Protein AF-0000000068833945 (afdb_homodimer)

Organism: Rhodotorula toruloides (NCBI:txid5286)

Structure (mmCIF, N/CA/C/O backbone):
data_AF-0000000068833945-model_v1
#
loop_
_entity.id
_entity.type
_entity.pdbx_description
1 polymer 'BY PROTMAP: gi|472586806|gb|EMS24325.1| single-strand binding protein'
#
loop_
_atom_site.group_PDB
_atom_site.id
_atom_site.type_symbol
_atom_site.label_atom_id
_atom_site.label_alt_id
_atom_site.label_comp_id
_atom_site.label_asym_id
_atom_site.label_entity_id
_atom_site.label_seq_id
_atom_site.pdbx_PDB_ins_code
_atom_site.Cartn_x
_atom_site.Cartn_y
_atom_site.Cartn_z
_atom_site.occupancy
_atom_site.B_iso_or_equiv
_atom_site.auth_seq_id
_atom_site.auth_comp_id
_atom_site.auth_asym_id
_atom_site.auth_atom_id
_atom_site.pdbx_PDB_model_num
ATOM 1 N N . MET A 1 1 ? 19.266 -41.781 -54.219 1 34.25 1 MET A N 1
ATOM 2 C CA . MET A 1 1 ? 19.016 -41.844 -52.781 1 34.25 1 MET A CA 1
ATOM 3 C C . MET A 1 1 ? 18.516 -40.5 -52.281 1 34.25 1 MET A C 1
ATOM 5 O O . MET A 1 1 ? 19.297 -39.562 -52.125 1 34.25 1 MET A O 1
ATOM 9 N N . PHE A 1 2 ? 17.234 -40.062 -52.562 1 44.5 2 PHE A N 1
ATOM 10 C CA . PHE A 1 2 ? 16.547 -38.781 -52.312 1 44.5 2 PHE A CA 1
ATOM 11 C C . PHE A 1 2 ? 16.266 -38.594 -50.812 1 44.5 2 PHE A C 1
ATOM 13 O O . PHE A 1 2 ? 15.609 -39.438 -50.188 1 44.5 2 PHE A O 1
ATOM 20 N N . ALA A 1 3 ? 17.188 -37.906 -50.062 1 47.12 3 ALA A N 1
ATOM 21 C CA . ALA A 1 3 ? 17.141 -37.562 -48.656 1 47.12 3 ALA A CA 1
ATOM 22 C C . ALA A 1 3 ? 15.938 -36.688 -48.344 1 47.12 3 ALA A C 1
ATOM 24 O O . ALA A 1 3 ? 15.758 -35.625 -48.938 1 47.12 3 ALA A O 1
ATOM 25 N N . ALA A 1 4 ? 14.766 -37.25 -47.938 1 48.75 4 ALA A N 1
ATOM 26 C CA . ALA A 1 4 ? 13.547 -36.594 -47.5 1 48.75 4 ALA A CA 1
ATOM 27 C C . ALA A 1 4 ? 13.828 -35.656 -46.344 1 48.75 4 ALA A C 1
ATOM 29 O O . ALA A 1 4 ? 14.359 -36.062 -45.281 1 48.75 4 ALA A O 1
ATOM 30 N N . VAL A 1 5 ? 14.109 -34.406 -46.625 1 49.22 5 VAL A N 1
ATOM 31 C CA . VAL A 1 5 ? 14.289 -33.344 -45.656 1 49.22 5 VAL A CA 1
ATOM 32 C C . VAL A 1 5 ? 13.047 -33.25 -44.781 1 49.22 5 VAL A C 1
ATOM 34 O O . VAL A 1 5 ? 11.945 -33 -45.281 1 49.22 5 VAL A O 1
ATOM 37 N N . ARG A 1 6 ? 13 -34 -43.625 1 52.25 6 ARG A N 1
ATOM 38 C CA . ARG A 1 6 ? 11.898 -33.875 -42.688 1 52.25 6 ARG A CA 1
ATOM 39 C C . ARG A 1 6 ? 11.68 -32.438 -42.25 1 52.25 6 ARG A C 1
ATOM 41 O O . ARG A 1 6 ? 12.641 -31.734 -41.938 1 52.25 6 ARG A O 1
ATOM 48 N N . PRO A 1 7 ? 10.602 -31.797 -42.656 1 48.78 7 PRO A N 1
ATOM 49 C CA . PRO A 1 7 ? 10.367 -30.406 -42.25 1 48.78 7 PRO A CA 1
ATOM 50 C C . PRO A 1 7 ? 10.438 -30.219 -40.75 1 48.78 7 PRO A C 1
ATOM 52 O O . PRO A 1 7 ? 10.156 -31.141 -40 1 48.78 7 PRO A O 1
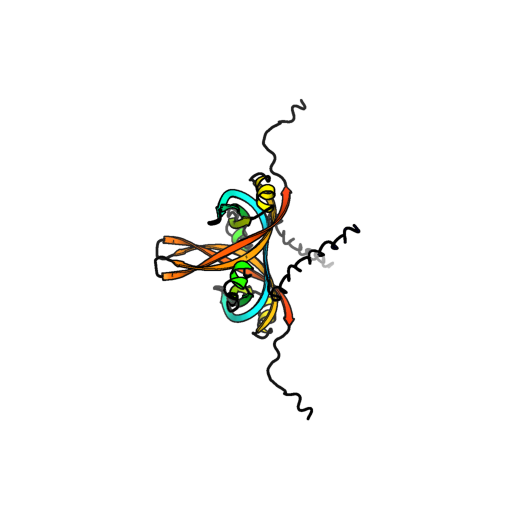ATOM 55 N N . ALA A 1 8 ? 11.273 -29.25 -40.25 1 46.31 8 ALA A N 1
ATOM 56 C CA . ALA A 1 8 ? 11.484 -28.766 -38.906 1 46.31 8 ALA A CA 1
ATOM 57 C C . ALA A 1 8 ? 10.148 -28.453 -38.219 1 46.31 8 ALA A C 1
ATOM 59 O O . ALA A 1 8 ? 9.297 -27.781 -38.812 1 46.31 8 ALA A O 1
ATOM 60 N N . ALA A 1 9 ? 9.711 -29.281 -37.25 1 46.47 9 ALA A N 1
ATOM 61 C CA . ALA A 1 9 ? 8.547 -29.062 -36.406 1 46.47 9 ALA A CA 1
ATOM 62 C C . ALA A 1 9 ? 8.523 -27.641 -35.844 1 46.47 9 ALA A C 1
ATOM 64 O O . ALA A 1 9 ? 9.555 -27.109 -35.438 1 46.47 9 ALA A O 1
ATOM 65 N N . ARG A 1 10 ? 7.625 -26.781 -36.312 1 40.91 10 ARG A N 1
ATOM 66 C CA . ARG A 1 10 ? 7.352 -25.438 -35.812 1 40.91 10 ARG A CA 1
ATOM 67 C C . ARG A 1 10 ? 7.172 -25.438 -34.312 1 40.91 10 ARG A C 1
ATOM 69 O O . ARG A 1 10 ? 6.375 -26.219 -33.781 1 40.91 10 ARG A O 1
ATOM 76 N N . ALA A 1 11 ? 8.219 -25.094 -33.562 1 38.59 11 ALA A N 1
ATOM 77 C CA . ALA A 1 11 ? 8.141 -24.891 -32.125 1 38.59 11 ALA A CA 1
ATOM 78 C C . ALA A 1 11 ? 6.945 -24.016 -31.75 1 38.59 11 ALA A C 1
ATOM 80 O O . ALA A 1 11 ? 6.801 -22.906 -32.25 1 38.59 11 ALA A O 1
ATOM 81 N N . GLY A 1 12 ? 5.793 -24.594 -31.484 1 32.72 12 GLY A N 1
ATOM 82 C CA . GLY A 1 12 ? 4.648 -23.844 -30.984 1 32.72 12 GLY A CA 1
ATOM 83 C C . GLY A 1 12 ? 5.008 -22.891 -29.859 1 32.72 12 GLY A C 1
ATOM 84 O O . GLY A 1 12 ? 5.684 -23.281 -28.906 1 32.72 12 GLY A O 1
ATOM 85 N N . VAL A 1 13 ? 5.211 -21.688 -30.141 1 32.59 13 VAL A N 1
ATOM 86 C CA . VAL A 1 13 ? 5.305 -20.641 -29.125 1 32.59 13 VAL A CA 1
ATOM 87 C C . VAL A 1 13 ? 4.266 -20.891 -28.031 1 32.59 13 VAL A C 1
ATOM 89 O O . VAL A 1 13 ? 3.062 -20.922 -28.312 1 32.59 13 VAL A O 1
ATOM 92 N N . ARG A 1 14 ? 4.566 -21.734 -27.062 1 36.78 14 ARG A N 1
ATOM 93 C CA . ARG A 1 14 ? 3.684 -21.859 -25.906 1 36.78 14 ARG A CA 1
ATOM 94 C C . ARG A 1 14 ? 3.137 -20.484 -25.5 1 36.78 14 ARG A C 1
ATOM 96 O O . ARG A 1 14 ? 3.898 -19.531 -25.328 1 36.78 14 ARG A O 1
ATOM 103 N N . ALA A 1 15 ? 1.967 -20.156 -25.953 1 32.28 15 ALA A N 1
ATOM 104 C CA . ALA A 1 15 ? 1.191 -19 -25.531 1 32.28 15 ALA A CA 1
ATOM 105 C C . ALA A 1 15 ? 1.233 -18.828 -24.016 1 32.28 15 ALA A C 1
ATOM 107 O O . ALA A 1 15 ? 0.916 -19.766 -23.266 1 32.28 15 ALA A O 1
ATOM 108 N N . PHE A 1 16 ? 2.268 -18.156 -23.484 1 34.62 16 PHE A N 1
ATOM 109 C CA . PHE A 1 16 ? 2.078 -17.766 -22.094 1 34.62 16 PHE A CA 1
ATOM 110 C C . PHE A 1 16 ? 0.62 -17.406 -21.812 1 34.62 16 PHE A C 1
ATOM 112 O O . PHE A 1 16 ? 0.125 -16.391 -22.297 1 34.6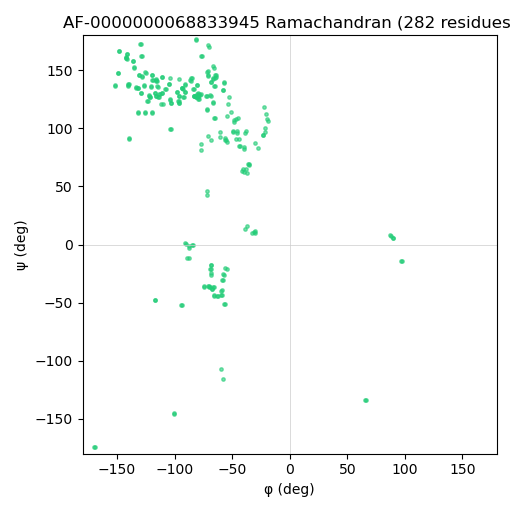2 16 PHE A O 1
ATOM 119 N N . SER A 1 17 ? -0.167 -18.438 -21.875 1 31.92 17 SER A N 1
ATOM 120 C CA . SER A 1 17 ? -1.519 -18.156 -21.391 1 31.92 17 SER A CA 1
ATOM 121 C C . SER A 1 17 ? -1.498 -17.219 -20.188 1 31.92 17 SER A C 1
ATOM 123 O O . SER A 1 17 ? -1.047 -17.594 -19.109 1 31.92 17 SER A O 1
ATOM 125 N N . SER A 1 18 ? -1.076 -15.984 -20.312 1 38.62 18 SER A N 1
ATOM 126 C CA . SER A 1 18 ? -1.33 -15.039 -19.234 1 38.62 18 SER A CA 1
ATOM 127 C C . SER A 1 18 ? -2.738 -15.203 -18.672 1 38.62 18 SER A C 1
ATOM 129 O O . SER A 1 18 ? -3.723 -15.055 -19.406 1 38.62 18 SER A O 1
ATOM 131 N N . THR A 1 19 ? -3.074 -16.344 -18.078 1 40.81 19 THR A N 1
ATOM 132 C CA . THR A 1 19 ? -4.379 -16.406 -17.422 1 40.81 19 THR A CA 1
ATOM 133 C C . THR A 1 19 ? -4.902 -15 -17.141 1 40.81 19 THR A C 1
ATOM 135 O O . THR A 1 19 ? -4.199 -14.172 -16.547 1 40.81 19 THR A O 1
ATOM 138 N N . PRO A 1 20 ? -5.844 -14.641 -17.859 1 41.62 20 PRO A N 1
ATOM 139 C CA . PRO A 1 20 ? -6.449 -13.344 -17.562 1 41.62 20 PRO A CA 1
ATOM 140 C C . PRO A 1 20 ? -6.5 -13.031 -16.062 1 41.62 20 PRO A C 1
ATOM 142 O O . PRO A 1 20 ? -7.02 -13.836 -15.289 1 41.62 20 PRO A O 1
ATOM 145 N N . ARG A 1 21 ? -5.383 -12.773 -15.352 1 47.66 21 ARG A N 1
ATOM 146 C CA . ARG A 1 21 ? -5.332 -12.375 -13.953 1 47.66 21 ARG A CA 1
ATOM 147 C C . ARG A 1 21 ? -6.66 -11.766 -13.508 1 47.66 21 ARG A C 1
ATOM 149 O O . ARG A 1 21 ? -7.242 -10.945 -14.211 1 47.66 21 ARG A O 1
ATOM 156 N N . ALA A 1 22 ? -7.539 -12.477 -12.898 1 52.19 22 ALA A N 1
ATOM 157 C CA . ALA A 1 22 ? -8.758 -11.891 -12.344 1 52.19 22 ALA A CA 1
ATOM 158 C C . ALA A 1 22 ? -8.578 -10.398 -12.094 1 52.19 22 ALA A C 1
ATOM 160 O O . ALA A 1 22 ? -7.496 -9.945 -11.727 1 52.19 22 ALA A O 1
ATOM 161 N N . ALA A 1 23 ? -9.383 -9.453 -12.773 1 63.22 23 ALA A N 1
ATOM 162 C CA . ALA A 1 23 ? -9.562 -8.008 -12.891 1 63.22 23 ALA A CA 1
ATOM 163 C C . ALA A 1 23 ? -9.25 -7.305 -11.57 1 63.22 23 ALA A C 1
ATOM 165 O O . ALA A 1 23 ? -9.438 -6.094 -11.445 1 63.22 23 ALA A O 1
ATOM 166 N N . ASP A 1 24 ? -8.656 -8.062 -10.539 1 84.69 24 ASP A N 1
ATOM 167 C CA . ASP A 1 24 ? -8.422 -7.293 -9.32 1 84.69 24 ASP A CA 1
ATOM 168 C C . ASP A 1 24 ? -6.945 -6.938 -9.18 1 84.69 24 ASP A C 1
ATOM 170 O O . ASP A 1 24 ? -6.09 -7.535 -9.836 1 84.69 24 ASP A O 1
ATOM 174 N N . MET A 1 25 ? -6.645 -5.879 -8.719 1 92.81 25 MET A N 1
ATOM 175 C CA . MET A 1 25 ? -5.293 -5.34 -8.602 1 92.81 25 MET A CA 1
ATOM 176 C C . MET A 1 25 ? -5.109 -4.605 -7.277 1 92.81 25 MET A C 1
ATOM 178 O O . MET A 1 25 ? -6.023 -3.928 -6.809 1 92.81 25 MET A O 1
ATOM 182 N N . ALA A 1 26 ? -3.947 -4.852 -6.629 1 98.06 26 ALA A N 1
ATOM 183 C CA . ALA A 1 26 ? -3.469 -4.027 -5.523 1 98.06 26 ALA A CA 1
ATOM 184 C C . ALA A 1 26 ? -2.053 -3.525 -5.785 1 98.06 26 ALA A C 1
ATOM 186 O O . ALA A 1 26 ? -1.105 -4.312 -5.836 1 98.06 26 ALA A O 1
ATOM 187 N N . LYS A 1 27 ? -1.933 -2.207 -5.953 1 98.19 27 LYS A N 1
ATOM 188 C CA . LYS A 1 27 ? -0.653 -1.604 -6.316 1 98.19 27 LYS A CA 1
ATOM 189 C C . LYS A 1 27 ? -0.298 -0.461 -5.367 1 98.19 27 LYS A C 1
ATOM 191 O O . LYS A 1 27 ? -1.176 0.285 -4.93 1 98.19 27 LYS A O 1
ATOM 196 N N . ILE A 1 28 ? 1.036 -0.369 -5.105 1 98.75 28 ILE A N 1
ATOM 197 C CA . ILE A 1 28 ? 1.505 0.843 -4.445 1 98.75 28 ILE A CA 1
ATOM 198 C C . ILE A 1 28 ? 2.34 1.673 -5.414 1 98.75 28 ILE A C 1
ATOM 200 O O . ILE A 1 28 ? 3.027 1.123 -6.281 1 98.75 28 ILE A O 1
ATOM 204 N N . THR A 1 29 ? 2.225 2.938 -5.316 1 98.56 29 THR A N 1
ATOM 205 C CA . THR A 1 29 ? 3.037 3.936 -6.004 1 98.56 29 THR A CA 1
ATOM 206 C C . THR A 1 29 ? 3.738 4.848 -5.004 1 98.56 29 THR A C 1
ATOM 208 O O . THR A 1 29 ? 3.09 5.449 -4.141 1 98.56 29 THR A O 1
ATOM 211 N N . LEU A 1 30 ? 5.043 4.934 -5.18 1 98.5 30 LEU A N 1
ATOM 212 C CA . LEU A 1 30 ? 5.848 5.676 -4.215 1 98.5 30 LEU A CA 1
ATOM 213 C C . LEU A 1 30 ? 6.707 6.723 -4.918 1 98.5 30 LEU A C 1
ATOM 215 O O . LEU A 1 30 ? 7.25 6.465 -5.996 1 98.5 30 LEU A O 1
ATOM 219 N N . ILE A 1 31 ? 6.75 7.828 -4.367 1 98.19 31 ILE A N 1
ATOM 220 C CA . ILE A 1 31 ? 7.824 8.789 -4.605 1 98.19 31 ILE A CA 1
ATOM 221 C C . ILE A 1 31 ? 8.547 9.094 -3.293 1 98.19 31 ILE A C 1
ATOM 223 O O . ILE A 1 31 ? 7.938 9.609 -2.352 1 98.19 31 ILE A O 1
ATOM 227 N N . GLY A 1 32 ? 9.789 8.688 -3.225 1 98.19 32 GLY A N 1
ATOM 228 C CA . GLY A 1 32 ? 10.562 8.844 -2.002 1 98.19 32 GLY A CA 1
ATOM 229 C C . GLY A 1 32 ? 12.039 8.562 -2.191 1 98.19 32 GLY A C 1
ATOM 230 O O . GLY A 1 32 ? 12.508 8.391 -3.318 1 98.19 32 GLY A O 1
ATOM 231 N N . ARG A 1 33 ? 12.742 8.578 -1.127 1 97.94 33 ARG A N 1
ATOM 232 C CA . ARG A 1 33 ? 14.188 8.383 -1.169 1 97.94 33 ARG A CA 1
ATOM 233 C C . ARG A 1 33 ? 14.555 6.918 -0.972 1 97.94 33 ARG A C 1
ATOM 235 O O . ARG A 1 33 ? 14.031 6.262 -0.068 1 97.94 33 ARG A O 1
ATOM 242 N N . LEU A 1 34 ? 15.445 6.516 -1.84 1 98.44 34 LEU A N 1
ATOM 243 C CA . LEU A 1 34 ? 15.93 5.145 -1.722 1 98.44 34 LEU A CA 1
ATOM 244 C C . LEU A 1 34 ? 16.766 4.973 -0.459 1 98.44 34 LEU A C 1
ATOM 246 O O . LEU A 1 34 ? 17.688 5.746 -0.212 1 98.44 34 LEU A O 1
ATOM 250 N N . GLY A 1 35 ? 16.406 3.982 0.306 1 98.25 35 GLY A N 1
ATOM 251 C CA . GLY A 1 35 ? 17.156 3.615 1.487 1 98.25 35 GLY A CA 1
ATOM 252 C C . GLY A 1 35 ? 18.062 2.42 1.264 1 98.25 35 GLY A C 1
ATOM 253 O O . GLY A 1 35 ? 18.641 2.26 0.183 1 98.25 35 GLY A O 1
ATOM 254 N N . LYS A 1 36 ? 18.188 1.662 2.285 1 97.88 36 LYS A N 1
ATOM 255 C CA . LYS A 1 36 ? 19.078 0.51 2.262 1 97.88 36 LYS A CA 1
ATOM 256 C C . LYS A 1 36 ? 18.578 -0.553 1.285 1 97.88 36 LYS A C 1
ATOM 258 O O . LYS A 1 36 ? 17.375 -0.772 1.16 1 97.88 36 LYS A O 1
ATOM 263 N N . LEU A 1 37 ? 19.531 -1.121 0.672 1 97.81 37 LEU A N 1
ATOM 264 C CA . LEU A 1 37 ? 19.266 -2.266 -0.195 1 97.81 37 LEU A CA 1
ATOM 265 C C . LEU A 1 37 ? 20.031 -3.496 0.294 1 97.81 37 LEU A C 1
ATOM 267 O O . LEU A 1 37 ? 21.188 -3.398 0.695 1 97.81 37 LEU A O 1
ATOM 271 N N . ASP A 1 38 ? 19.375 -4.648 0.325 1 98.19 38 ASP A N 1
ATOM 272 C CA . ASP A 1 38 ? 19.969 -5.922 0.721 1 98.19 38 ASP A CA 1
ATOM 273 C C . ASP A 1 38 ? 19.812 -6.965 -0.383 1 98.19 38 ASP A C 1
ATOM 275 O O . ASP A 1 38 ? 18.703 -7.238 -0.837 1 98.19 38 ASP A O 1
ATOM 279 N N . HIS A 1 39 ? 20.969 -7.473 -0.762 1 97.88 39 HIS A N 1
ATOM 280 C CA . HIS A 1 39 ? 20.938 -8.57 -1.723 1 97.88 39 HIS A CA 1
ATOM 281 C C . HIS A 1 39 ? 20.688 -9.906 -1.029 1 97.88 39 HIS A C 1
ATOM 283 O O . HIS A 1 39 ? 21.344 -10.234 -0.046 1 97.88 39 HIS A O 1
ATOM 289 N N . LYS A 1 40 ? 19.703 -10.57 -1.559 1 97.75 40 LYS A N 1
ATOM 290 C CA . LYS A 1 40 ? 19.297 -11.852 -0.971 1 97.75 40 LYS A CA 1
ATOM 291 C C . LYS A 1 40 ? 19.203 -12.938 -2.035 1 97.75 40 LYS A C 1
ATOM 293 O O . LYS A 1 40 ? 19.438 -12.68 -3.219 1 97.75 40 LYS A O 1
ATOM 298 N N . GLN A 1 41 ? 18.984 -14.156 -1.532 1 96.25 41 GLN A N 1
ATOM 299 C CA . GLN A 1 41 ? 18.766 -15.305 -2.402 1 96.25 41 GLN A CA 1
ATOM 300 C C . GLN A 1 41 ? 17.562 -16.125 -1.933 1 96.25 41 GLN A C 1
ATOM 302 O O . GLN A 1 41 ? 17.375 -16.328 -0.731 1 96.25 41 GLN A O 1
ATOM 307 N N . SER A 1 42 ? 16.75 -16.469 -2.941 1 93.69 42 SER A N 1
ATOM 308 C CA . SER A 1 42 ? 15.625 -17.328 -2.6 1 93.69 42 SER A CA 1
ATOM 309 C C . SER A 1 42 ? 16.078 -18.734 -2.242 1 93.69 42 SER A C 1
ATOM 311 O O . SER A 1 42 ? 17.266 -19.062 -2.369 1 93.69 42 SER A O 1
ATOM 313 N N . LYS A 1 43 ? 15.156 -19.531 -1.719 1 90.81 43 LYS A N 1
ATOM 314 C CA . LYS A 1 43 ? 15.469 -20.922 -1.386 1 90.81 43 LYS A CA 1
ATOM 315 C C . LYS A 1 43 ? 15.961 -21.688 -2.611 1 90.81 43 LYS A C 1
ATOM 317 O O . LYS A 1 43 ? 16.797 -22.594 -2.494 1 90.81 43 LYS A O 1
ATOM 322 N N . ALA A 1 44 ? 15.508 -21.328 -3.791 1 90.88 44 ALA A N 1
ATOM 323 C CA . ALA A 1 44 ? 15.883 -21.969 -5.047 1 90.88 44 ALA A CA 1
ATOM 324 C C . ALA A 1 44 ? 17.188 -21.391 -5.594 1 90.88 44 ALA A C 1
ATOM 326 O O . ALA A 1 44 ? 17.594 -21.719 -6.707 1 90.88 44 ALA A O 1
ATOM 327 N N . GLY A 1 45 ? 17.766 -20.422 -4.879 1 92.94 45 GLY A N 1
ATOM 328 C CA . GLY A 1 45 ? 19.047 -19.859 -5.273 1 92.94 45 GLY A CA 1
ATOM 329 C C . GLY A 1 45 ? 18.906 -18.672 -6.203 1 92.94 45 GLY A C 1
ATOM 330 O O . GLY A 1 45 ? 19.891 -18.234 -6.797 1 92.94 45 GLY A O 1
ATOM 331 N N . LYS A 1 46 ? 17.75 -18.25 -6.441 1 94.69 46 LYS A N 1
ATOM 332 C CA . LYS A 1 46 ? 17.531 -17.094 -7.316 1 94.69 46 LYS A CA 1
ATOM 333 C C . LYS A 1 46 ? 17.781 -15.781 -6.574 1 94.69 46 LYS A C 1
ATOM 335 O O . LYS A 1 46 ? 17.234 -15.562 -5.488 1 94.69 46 LYS A O 1
ATOM 340 N N . PRO A 1 47 ? 18.578 -14.969 -7.16 1 96.56 47 PRO A N 1
ATOM 341 C CA . PRO A 1 47 ? 18.875 -13.695 -6.496 1 96.56 47 PRO A CA 1
ATOM 342 C C . PRO A 1 47 ? 17.703 -12.734 -6.496 1 96.56 47 PRO A C 1
ATOM 344 O O . PRO A 1 47 ? 16.906 -12.727 -7.441 1 96.56 47 PRO A O 1
ATOM 347 N N . TYR A 1 48 ? 17.547 -11.945 -5.43 1 98.06 48 TYR A N 1
ATOM 348 C CA . TYR A 1 48 ? 16.625 -10.82 -5.391 1 98.06 48 TYR A CA 1
ATOM 349 C C . TYR A 1 48 ? 17.156 -9.711 -4.488 1 98.06 48 TYR A C 1
ATOM 351 O O . TYR A 1 48 ? 18.141 -9.898 -3.787 1 98.06 48 TYR A O 1
ATOM 359 N N . VAL A 1 49 ? 16.578 -8.523 -4.562 1 98.56 49 VAL A N 1
ATOM 360 C CA . VAL A 1 49 ? 16.969 -7.379 -3.754 1 98.56 49 VAL A CA 1
ATOM 361 C C . VAL A 1 49 ? 15.781 -6.875 -2.945 1 98.56 49 VAL A C 1
ATOM 363 O O . VAL A 1 49 ? 14.672 -6.77 -3.471 1 98.56 49 VAL A O 1
ATOM 366 N N . ARG A 1 50 ? 15.977 -6.75 -1.72 1 98.75 50 ARG A N 1
ATOM 367 C CA . ARG A 1 50 ? 15.062 -6.035 -0.834 1 98.75 50 ARG A CA 1
ATOM 368 C C . ARG A 1 50 ? 15.516 -4.598 -0.622 1 98.75 50 ARG A C 1
ATOM 370 O O . ARG A 1 50 ? 16.641 -4.352 -0.199 1 98.75 50 ARG A O 1
ATOM 377 N N . TYR A 1 51 ? 14.641 -3.637 -0.925 1 98.81 51 TYR A N 1
ATOM 378 C CA . TYR A 1 51 ? 15.039 -2.246 -0.742 1 98.81 51 TYR A CA 1
ATOM 379 C C . TYR A 1 51 ? 13.922 -1.442 -0.082 1 98.81 51 TYR A C 1
ATOM 381 O O . TYR A 1 51 ? 12.758 -1.848 -0.105 1 98.81 51 TYR A O 1
ATOM 389 N N . ALA A 1 52 ? 14.359 -0.371 0.515 1 98.81 52 ALA A N 1
ATOM 390 C CA . ALA A 1 52 ? 13.414 0.45 1.267 1 98.81 52 ALA A CA 1
ATOM 391 C C . ALA A 1 52 ? 13.273 1.836 0.643 1 98.81 52 ALA A C 1
ATOM 393 O O . ALA A 1 52 ? 14.258 2.414 0.174 1 98.81 52 ALA A O 1
ATOM 394 N N . ILE A 1 53 ? 12.086 2.355 0.643 1 98.69 53 ILE A N 1
ATOM 395 C CA . ILE A 1 53 ? 11.797 3.719 0.211 1 98.69 53 ILE A CA 1
ATOM 396 C C . ILE A 1 53 ? 11.266 4.531 1.388 1 98.69 53 ILE A C 1
ATOM 398 O O . ILE A 1 53 ? 10.328 4.105 2.068 1 98.69 53 ILE A O 1
ATOM 402 N N . ALA A 1 54 ? 11.867 5.656 1.606 1 98 54 ALA A N 1
ATOM 403 C CA . ALA A 1 54 ? 11.414 6.57 2.65 1 98 54 ALA A CA 1
ATOM 404 C C . ALA A 1 54 ? 10.438 7.602 2.088 1 98 54 ALA A C 1
ATOM 406 O O . ALA A 1 54 ? 10.75 8.297 1.119 1 98 54 ALA A O 1
ATOM 407 N N . THR A 1 55 ? 9.281 7.742 2.66 1 97.06 55 THR A N 1
ATOM 408 C CA . THR A 1 55 ? 8.344 8.82 2.338 1 97.06 55 THR A CA 1
ATOM 409 C C . THR A 1 55 ? 7.957 9.594 3.596 1 97.06 55 THR A C 1
ATOM 411 O O . THR A 1 55 ? 7.91 9.023 4.688 1 97.06 55 THR A O 1
ATOM 414 N N . SER A 1 56 ? 7.719 10.852 3.373 1 93.62 56 SER A N 1
ATOM 415 C CA . SER A 1 56 ? 7.281 11.688 4.484 1 93.62 56 SER A CA 1
ATOM 416 C C . SER A 1 56 ? 5.777 11.562 4.711 1 93.62 56 SER A C 1
ATOM 418 O O . SER A 1 56 ? 4.996 11.617 3.76 1 93.62 56 SER A O 1
ATOM 420 N N . ASP A 1 57 ? 5.395 11.406 5.941 1 91.44 57 ASP A N 1
ATOM 421 C CA . ASP A 1 57 ? 3.977 11.305 6.273 1 91.44 57 ASP A CA 1
ATOM 422 C C . ASP A 1 57 ? 3.32 12.68 6.332 1 91.44 57 ASP A C 1
ATOM 424 O O . ASP A 1 57 ? 3.9 13.625 6.863 1 91.44 57 ASP A O 1
ATOM 428 N N . PRO A 1 58 ? 2.109 12.703 5.73 1 82.44 58 PRO A N 1
ATOM 429 C CA . PRO A 1 58 ? 1.431 14 5.785 1 82.44 58 PRO A CA 1
ATOM 430 C C . PRO A 1 58 ? 1.057 14.414 7.207 1 82.44 58 PRO A C 1
ATOM 432 O O . PRO A 1 58 ? 0.707 13.562 8.031 1 82.44 58 PRO A O 1
ATOM 435 N N . MET A 1 59 ? 1.294 15.648 7.492 1 78.44 59 MET A N 1
ATOM 436 C CA . MET A 1 59 ? 0.914 16.188 8.797 1 78.44 59 MET A CA 1
ATOM 437 C C . MET A 1 59 ? -0.323 17.078 8.68 1 78.44 59 MET A C 1
ATOM 439 O O . MET A 1 59 ? -0.468 17.812 7.707 1 78.44 59 MET A O 1
ATOM 443 N N . SER A 1 60 ? -1.148 16.859 9.68 1 73.69 60 SER A N 1
ATOM 444 C CA . SER A 1 60 ? -2.316 17.734 9.695 1 73.69 60 SER A CA 1
ATOM 445 C C . SER A 1 60 ? -1.918 19.188 9.953 1 73.69 60 SER A C 1
ATOM 447 O O . SER A 1 60 ? -0.868 19.453 10.539 1 73.69 60 SER A O 1
ATOM 449 N N . LYS A 1 61 ? -2.725 20.078 9.445 1 72.19 61 LYS A N 1
ATOM 450 C CA . LYS A 1 61 ? -2.494 21.5 9.695 1 72.19 61 LYS A CA 1
ATOM 451 C C . LYS A 1 61 ? -2.502 21.812 11.188 1 72.19 61 LYS A C 1
ATOM 453 O O . LYS A 1 61 ? -1.691 22.609 11.672 1 72.19 61 LYS A O 1
ATOM 458 N N . GLU A 1 62 ? -3.439 21.125 11.812 1 73.56 62 GLU A N 1
ATOM 459 C CA . GLU A 1 62 ? -3.568 21.344 13.25 1 73.56 62 GLU A CA 1
ATOM 460 C C . GLU A 1 62 ? -2.275 21 13.984 1 73.56 62 GLU A C 1
ATOM 462 O O . GLU A 1 62 ? -1.859 21.719 14.898 1 73.56 62 GLU A O 1
ATOM 467 N N . ALA A 1 63 ? -1.729 19.906 13.586 1 74.38 63 ALA A N 1
ATOM 468 C CA . ALA A 1 63 ? -0.491 19.453 14.211 1 74.38 63 ALA A CA 1
ATOM 469 C C . ALA A 1 63 ? 0.661 20.406 13.898 1 74.38 63 ALA A C 1
ATOM 471 O O . ALA A 1 63 ? 1.479 20.719 14.773 1 74.38 63 ALA A O 1
ATOM 472 N N . ARG A 1 64 ? 0.637 20.906 12.734 1 76.12 64 ARG A N 1
ATOM 473 C CA . ARG A 1 64 ? 1.697 21.812 12.312 1 76.12 64 ARG A CA 1
ATOM 474 C C . ARG A 1 64 ? 1.612 23.156 13.055 1 76.12 64 ARG A C 1
ATOM 476 O O . ARG A 1 64 ? 2.637 23.734 13.406 1 76.12 64 ARG A O 1
ATOM 483 N N . ASP A 1 65 ? 0.394 23.5 13.242 1 78.69 65 ASP A N 1
ATOM 484 C CA . ASP A 1 65 ? 0.174 24.781 13.906 1 78.69 65 ASP A CA 1
ATOM 485 C C . ASP A 1 65 ? 0.483 24.688 15.398 1 78.69 65 ASP A C 1
ATOM 487 O O . ASP A 1 65 ? 0.935 25.672 16 1 78.69 65 ASP A O 1
ATOM 491 N N . ALA A 1 66 ? 0.17 23.547 15.992 1 79.69 66 ALA A N 1
ATOM 492 C CA . ALA A 1 66 ? 0.376 23.359 17.422 1 79.69 66 ALA A CA 1
ATOM 493 C C . ALA A 1 66 ? 1.863 23.344 17.766 1 79.69 66 ALA A C 1
ATOM 495 O O . ALA A 1 66 ? 2.271 23.844 18.828 1 79.69 66 ALA A O 1
ATOM 496 N N . ASP A 1 67 ? 2.678 22.781 17 1 80.81 67 ASP A N 1
ATOM 497 C CA . ASP A 1 67 ? 4.121 22.719 17.203 1 80.81 67 ASP A CA 1
ATOM 498 C C . ASP A 1 67 ? 4.875 22.906 15.891 1 80.81 67 ASP A C 1
ATOM 500 O O . ASP A 1 67 ? 5.039 21.953 15.125 1 80.81 67 ASP A O 1
ATOM 504 N N . PRO A 1 68 ? 5.168 24.109 15.656 1 74.06 68 PRO A N 1
ATOM 505 C CA . PRO A 1 68 ? 5.852 24.406 14.391 1 74.06 68 PRO A CA 1
ATOM 506 C C . PRO A 1 68 ? 7.145 23.625 14.219 1 74.06 68 PRO A C 1
ATOM 508 O O . PRO A 1 68 ? 7.629 23.453 13.094 1 74.06 68 PRO A O 1
ATOM 511 N N . ASN A 1 69 ? 7.66 23.156 15.297 1 79.06 69 ASN A N 1
ATOM 512 C CA . ASN A 1 69 ? 8.914 22.422 15.227 1 79.06 69 ASN A CA 1
ATOM 513 C C . ASN A 1 69 ? 8.68 20.922 15.039 1 79.06 69 ASN A C 1
ATOM 515 O O . ASN A 1 69 ? 9.625 20.156 14.891 1 79.06 69 ASN A O 1
ATOM 519 N N . LEU A 1 70 ? 7.406 20.656 14.961 1 78.69 70 LEU A N 1
ATOM 520 C CA . LEU A 1 70 ? 7.109 19.234 14.797 1 78.69 70 LEU A CA 1
ATOM 521 C C . LEU A 1 70 ? 7.48 18.766 13.398 1 78.69 70 LEU A C 1
ATOM 523 O O . LEU A 1 70 ? 7.094 19.375 12.398 1 78.69 70 LEU A O 1
ATOM 527 N N . LYS A 1 71 ? 8.422 17.859 13.273 1 81 71 LYS A N 1
ATOM 528 C CA . LYS A 1 71 ? 8.828 17.281 12 1 81 71 LYS A CA 1
ATOM 529 C C . LYS A 1 71 ? 7.934 16.094 11.625 1 81 71 LYS A C 1
ATOM 531 O O . LYS A 1 71 ? 7.52 15.328 12.484 1 81 71 LYS A O 1
ATOM 536 N N . PRO A 1 72 ? 7.699 16.047 10.281 1 84.19 72 PRO A N 1
ATOM 537 C CA . PRO A 1 72 ? 6.895 14.906 9.844 1 84.19 72 PRO A CA 1
ATOM 538 C C . PRO A 1 72 ? 7.586 13.57 10.086 1 84.19 72 PRO A C 1
ATOM 540 O O . PRO A 1 72 ? 8.82 13.492 10.07 1 84.19 72 PRO A O 1
ATOM 543 N N . THR A 1 73 ? 6.777 12.633 10.391 1 89.56 73 THR A N 1
ATOM 544 C CA . THR A 1 73 ? 7.312 11.281 10.531 1 89.56 73 THR A CA 1
ATOM 545 C C . THR A 1 73 ? 7.586 10.664 9.164 1 89.56 73 THR A C 1
ATOM 547 O O . THR A 1 73 ? 7.16 11.203 8.133 1 89.56 73 THR A O 1
ATOM 550 N N . THR A 1 74 ? 8.406 9.609 9.172 1 94.44 74 THR A N 1
ATOM 551 C CA . THR A 1 74 ? 8.812 8.906 7.961 1 94.44 74 THR A CA 1
ATOM 552 C C . THR A 1 74 ? 8.188 7.516 7.91 1 94.44 74 THR A C 1
ATOM 554 O O . THR A 1 74 ? 8.164 6.801 8.914 1 94.44 74 THR A O 1
ATOM 557 N N . SER A 1 75 ? 7.602 7.215 6.789 1 97.06 75 SER A N 1
ATOM 558 C CA . SER A 1 75 ? 7.227 5.832 6.504 1 97.06 75 SER A CA 1
ATOM 559 C C . SER A 1 75 ? 8.266 5.145 5.629 1 97.06 75 SER A C 1
ATOM 561 O O . SER A 1 75 ? 8.695 5.695 4.609 1 97.06 75 SER A O 1
ATOM 563 N N . TRP A 1 76 ? 8.672 3.939 6.066 1 97.5 76 TRP A N 1
ATOM 564 C CA . TRP A 1 76 ? 9.594 3.109 5.301 1 97.5 76 TRP A CA 1
ATOM 565 C C . TRP A 1 76 ? 8.852 1.963 4.617 1 97.5 76 TRP A C 1
ATOM 567 O O . TRP A 1 76 ? 8.125 1.207 5.266 1 97.5 76 TRP A O 1
ATOM 577 N N . HIS A 1 77 ? 9.031 1.884 3.332 1 98.5 77 HIS A N 1
ATOM 578 C CA . HIS A 1 77 ? 8.359 0.874 2.518 1 98.5 77 HIS A CA 1
ATOM 579 C C . HIS A 1 77 ? 9.359 -0.148 1.98 1 98.5 77 HIS A C 1
ATOM 581 O O . HIS A 1 77 ? 10.281 0.206 1.241 1 98.5 77 HIS A O 1
ATOM 587 N N . THR A 1 78 ? 9.125 -1.37 2.326 1 98.56 78 THR A N 1
ATOM 588 C CA . THR A 1 78 ? 9.992 -2.438 1.832 1 98.56 78 THR A CA 1
ATOM 589 C C . THR A 1 78 ? 9.453 -3.01 0.525 1 98.56 78 THR A C 1
ATOM 591 O O . THR A 1 78 ? 8.266 -3.346 0.431 1 98.56 78 THR A O 1
ATOM 594 N N . VAL A 1 79 ? 10.32 -3.129 -0.48 1 98.81 79 VAL A N 1
ATOM 595 C CA . VAL A 1 79 ? 9.945 -3.646 -1.793 1 98.81 79 VAL A CA 1
ATOM 596 C C . VAL A 1 79 ? 10.938 -4.723 -2.225 1 98.81 79 VAL A C 1
ATOM 598 O O . VAL A 1 79 ? 12.141 -4.602 -1.976 1 98.81 79 VAL A O 1
ATOM 601 N N . PHE A 1 80 ? 10.438 -5.719 -2.934 1 98.56 80 PHE A N 1
ATOM 602 C CA . PHE A 1 80 ? 11.281 -6.82 -3.389 1 98.56 80 PHE A CA 1
ATOM 603 C C . PHE A 1 80 ? 11.422 -6.801 -4.906 1 98.56 80 PHE A C 1
ATOM 605 O O . PHE A 1 80 ? 10.422 -6.762 -5.629 1 98.56 80 PHE A O 1
ATOM 612 N N . ALA A 1 81 ? 12.578 -6.871 -5.395 1 98.62 81 ALA A N 1
ATOM 613 C CA . ALA A 1 81 ? 12.867 -6.914 -6.824 1 98.62 81 ALA A CA 1
ATOM 614 C C . ALA A 1 81 ? 13.5 -8.25 -7.219 1 98.62 81 ALA A C 1
ATOM 616 O O . ALA A 1 81 ? 14.43 -8.719 -6.559 1 98.62 81 ALA A O 1
ATOM 617 N N . HIS A 1 82 ? 13.047 -8.797 -8.297 1 97.25 82 HIS A N 1
ATOM 618 C CA . HIS A 1 82 ? 13.508 -10.078 -8.82 1 97.25 82 HIS A CA 1
ATOM 619 C C . HIS A 1 82 ? 13.875 -9.969 -10.297 1 97.25 82 HIS A C 1
ATOM 621 O O . HIS A 1 82 ? 13.523 -8.992 -10.961 1 97.25 82 HIS A O 1
ATOM 627 N N . GLY A 1 83 ? 14.656 -10.969 -10.766 1 95.38 83 GLY A N 1
ATOM 628 C CA . GLY A 1 83 ? 14.977 -11.031 -12.18 1 95.38 83 GLY A CA 1
ATOM 629 C C . GLY A 1 83 ? 15.844 -9.875 -12.641 1 95.38 83 GLY A C 1
ATOM 630 O O . GLY A 1 83 ? 16.781 -9.477 -11.945 1 95.38 83 GLY A O 1
ATOM 631 N N . ASP A 1 84 ? 15.461 -9.297 -13.766 1 95.56 84 ASP A N 1
ATOM 632 C CA . ASP A 1 84 ? 16.266 -8.242 -14.391 1 95.56 84 ASP A CA 1
ATOM 633 C C . ASP A 1 84 ? 16.266 -6.973 -13.539 1 95.56 84 ASP A C 1
ATOM 635 O O . ASP A 1 84 ? 17.156 -6.137 -13.656 1 95.56 84 ASP A O 1
ATOM 639 N N . ALA A 1 85 ? 15.297 -6.891 -12.734 1 97.44 85 ALA A N 1
ATOM 640 C CA . ALA A 1 85 ? 15.156 -5.691 -11.914 1 97.44 85 ALA A CA 1
ATOM 641 C C . ALA A 1 85 ? 16.266 -5.605 -10.875 1 97.44 85 ALA A C 1
ATOM 643 O O . ALA A 1 85 ? 16.609 -4.516 -10.406 1 97.44 85 ALA A O 1
ATOM 644 N N . VAL A 1 86 ? 16.828 -6.695 -10.508 1 97.75 86 VAL A N 1
ATOM 645 C CA . VAL A 1 86 ? 17.859 -6.75 -9.469 1 97.75 86 VAL A CA 1
ATOM 646 C C . VAL A 1 86 ? 19.016 -5.836 -9.852 1 97.75 86 VAL A C 1
ATOM 648 O O . VAL A 1 86 ? 19.422 -4.984 -9.062 1 97.75 86 VAL A O 1
ATOM 651 N N . GLU A 1 87 ? 19.531 -5.965 -11.023 1 96.62 87 GLU A N 1
ATOM 652 C CA . GLU A 1 87 ? 20.656 -5.16 -11.469 1 96.62 87 GLU A CA 1
ATOM 653 C C . GLU A 1 87 ? 20.281 -3.688 -11.594 1 96.62 87 GLU A C 1
ATOM 655 O O . GLU A 1 87 ? 21.047 -2.809 -11.18 1 96.62 87 GLU A O 1
ATOM 660 N N . ARG A 1 88 ? 19.156 -3.426 -12.133 1 96.94 88 ARG A N 1
ATOM 661 C CA . ARG A 1 88 ? 18.719 -2.057 -12.375 1 96.94 88 ARG A CA 1
ATOM 662 C C . ARG A 1 88 ? 18.562 -1.289 -11.062 1 96.94 88 ARG A C 1
ATOM 664 O O . ARG A 1 88 ? 19.047 -0.162 -10.938 1 96.94 88 ARG A O 1
ATOM 671 N N . VAL A 1 89 ? 17.969 -1.915 -10.102 1 98.19 89 VAL A N 1
ATOM 672 C CA . VAL A 1 89 ? 17.734 -1.267 -8.82 1 98.19 89 VAL A CA 1
ATOM 673 C C . VAL A 1 89 ? 19.047 -1.078 -8.078 1 98.19 89 VAL A C 1
ATOM 675 O O . VAL A 1 89 ? 19.266 -0.049 -7.43 1 98.19 89 VAL A O 1
ATOM 678 N N . SER A 1 90 ? 19.922 -2.02 -8.219 1 97.81 90 SER A N 1
ATOM 679 C CA . SER A 1 90 ? 21.172 -2.027 -7.48 1 97.81 90 SER A CA 1
ATOM 680 C C . SER A 1 90 ? 22.094 -0.902 -7.945 1 97.81 90 SER A C 1
ATOM 682 O O . SER A 1 90 ? 23.031 -0.516 -7.23 1 97.81 90 SER A O 1
ATOM 684 N N . GLN A 1 91 ? 21.859 -0.345 -9.086 1 97 91 GLN A N 1
ATOM 685 C CA . GLN A 1 91 ? 22.719 0.681 -9.656 1 97 91 GLN A CA 1
ATOM 686 C C . GLN A 1 91 ? 22.312 2.072 -9.18 1 97 91 GLN A C 1
ATOM 688 O O . GLN A 1 91 ? 23.047 3.045 -9.391 1 97 91 GLN A O 1
ATOM 693 N N . VAL A 1 92 ? 21.219 2.174 -8.586 1 97.88 92 VAL A N 1
ATOM 694 C CA . VAL A 1 92 ? 20.734 3.471 -8.125 1 97.88 92 VAL A CA 1
ATOM 695 C C . VAL A 1 92 ? 21.359 3.809 -6.773 1 97.88 92 VAL A C 1
ATOM 697 O O . VAL A 1 92 ? 21.234 3.033 -5.82 1 97.88 92 VAL A O 1
ATOM 700 N N . PRO A 1 93 ? 21.953 4.969 -6.664 1 97.56 93 PRO A N 1
ATOM 701 C CA . PRO A 1 93 ? 22.594 5.328 -5.395 1 97.56 93 PRO A CA 1
ATOM 702 C C . PRO A 1 93 ? 21.578 5.559 -4.273 1 97.56 93 PRO A C 1
ATOM 704 O O . PRO A 1 93 ? 20.531 6.148 -4.504 1 97.56 93 PRO A O 1
ATOM 707 N N . ILE A 1 94 ? 21.938 5.078 -3.104 1 97.44 94 ILE A N 1
ATOM 708 C CA . ILE A 1 94 ? 21.125 5.336 -1.915 1 97.44 94 ILE A CA 1
ATOM 709 C C . ILE A 1 94 ? 20.969 6.844 -1.715 1 97.44 94 ILE A C 1
ATOM 711 O O . ILE A 1 94 ? 21.922 7.598 -1.874 1 97.44 94 ILE A O 1
ATOM 715 N N . GLY A 1 95 ? 19.797 7.219 -1.339 1 97.25 95 GLY A N 1
ATOM 716 C CA . GLY A 1 95 ? 19.531 8.633 -1.136 1 97.25 95 GLY A CA 1
ATOM 717 C C . GLY A 1 95 ? 18.875 9.289 -2.332 1 97.25 95 GLY A C 1
ATOM 718 O O . GLY A 1 95 ? 18.375 10.406 -2.227 1 97.25 95 GLY A O 1
ATOM 719 N N . SER A 1 96 ? 18.875 8.633 -3.521 1 97.69 96 SER A N 1
ATOM 720 C CA . SER A 1 96 ? 18.234 9.164 -4.719 1 97.69 96 SER A CA 1
ATOM 721 C C . SER A 1 96 ? 16.719 9.273 -4.535 1 97.69 96 SER A C 1
ATOM 723 O O . SER A 1 96 ? 16.109 8.445 -3.85 1 97.69 96 SER A O 1
ATOM 725 N N . LEU A 1 97 ? 16.156 10.336 -5.113 1 97.62 97 LEU A N 1
ATOM 726 C CA . LEU A 1 97 ? 14.695 10.438 -5.207 1 97.62 97 LEU A CA 1
ATOM 727 C C . LEU A 1 97 ? 14.164 9.578 -6.352 1 97.62 97 LEU A C 1
ATOM 729 O O . LEU A 1 97 ? 14.57 9.758 -7.504 1 97.62 97 LEU A O 1
ATOM 733 N N . VAL A 1 98 ? 13.227 8.688 -6.039 1 98.38 98 VAL A N 1
ATOM 734 C CA . VAL A 1 98 ? 12.805 7.734 -7.062 1 98.38 98 VAL A CA 1
ATOM 735 C C . VAL A 1 98 ? 11.281 7.629 -7.078 1 98.38 98 VAL A C 1
ATOM 737 O O . VAL A 1 98 ? 10.617 7.953 -6.086 1 98.38 98 VAL A O 1
ATOM 740 N N . TYR A 1 99 ? 10.789 7.297 -8.227 1 98.62 99 TYR A N 1
ATOM 741 C CA . TYR A 1 99 ? 9.438 6.797 -8.445 1 98.62 99 TYR A CA 1
ATOM 742 C C . TYR A 1 99 ? 9.414 5.273 -8.492 1 98.62 99 TYR A C 1
ATOM 744 O O . TYR A 1 99 ? 10.203 4.66 -9.219 1 98.62 99 TYR A O 1
ATOM 752 N N . VAL A 1 100 ? 8.531 4.586 -7.672 1 98.75 100 VAL A N 1
ATOM 753 C CA . VAL A 1 100 ? 8.477 3.129 -7.625 1 98.75 100 VAL A CA 1
ATOM 754 C C . VAL A 1 100 ? 7.027 2.664 -7.734 1 98.75 100 VAL A C 1
ATOM 756 O O . VAL A 1 100 ? 6.137 3.227 -7.094 1 98.75 100 VAL A O 1
ATOM 759 N N . GLU A 1 101 ? 6.758 1.713 -8.516 1 98.62 101 GLU A N 1
ATOM 760 C CA . GLU A 1 101 ? 5.508 0.961 -8.578 1 98.62 101 GLU A CA 1
ATOM 761 C C . GLU A 1 101 ? 5.723 -0.5 -8.195 1 98.62 101 GLU A C 1
ATOM 763 O O . GLU A 1 101 ? 6.711 -1.113 -8.602 1 98.62 101 GLU A O 1
ATOM 768 N N . ALA A 1 102 ? 4.777 -1.034 -7.461 1 98.5 102 ALA A N 1
ATOM 769 C CA . ALA A 1 102 ? 4.852 -2.436 -7.059 1 98.5 102 ALA A CA 1
ATOM 770 C C . ALA A 1 102 ? 3.455 -3.021 -6.852 1 98.5 102 ALA A C 1
ATOM 772 O O . ALA A 1 102 ? 2.564 -2.348 -6.328 1 98.5 102 ALA A O 1
ATOM 773 N N . ASN A 1 103 ? 3.23 -4.195 -7.32 1 97.25 103 ASN A N 1
ATOM 774 C CA . ASN A 1 103 ? 2.084 -4.961 -6.844 1 97.25 103 ASN A CA 1
ATOM 775 C C . ASN A 1 103 ? 2.289 -5.449 -5.414 1 97.25 103 ASN A C 1
ATOM 777 O O . ASN A 1 103 ? 3.424 -5.672 -4.984 1 97.25 103 ASN A O 1
ATOM 781 N N . TYR A 1 104 ? 1.144 -5.559 -4.684 1 97 104 TYR A N 1
ATOM 782 C CA . TYR A 1 104 ? 1.359 -6.062 -3.332 1 97 104 TYR A CA 1
ATOM 783 C C . TYR A 1 104 ? 0.225 -6.988 -2.908 1 97 104 TYR A C 1
ATOM 785 O O . TYR A 1 104 ? -0.838 -7.004 -3.533 1 97 104 TYR A O 1
ATOM 793 N N . GLN A 1 105 ? 0.482 -7.785 -1.907 1 96.81 105 GLN A N 1
ATOM 794 C CA . GLN A 1 105 ? -0.478 -8.633 -1.213 1 96.81 105 GLN A CA 1
ATOM 795 C C . GLN A 1 105 ? -0.192 -8.68 0.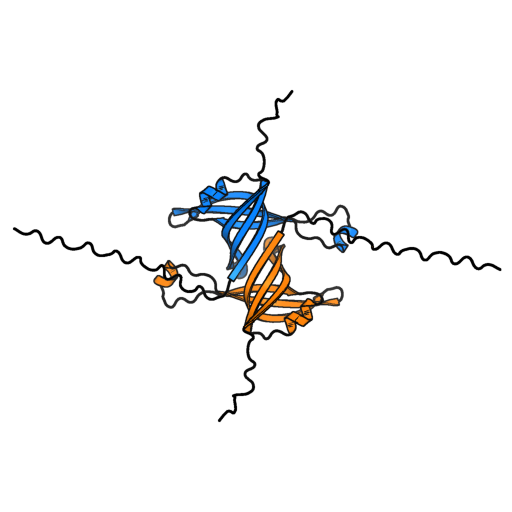285 1 96.81 105 GLN A C 1
ATOM 797 O O . GLN A 1 105 ? 0.9 -8.312 0.725 1 96.81 105 GLN A O 1
ATOM 802 N N . TRP A 1 106 ? -1.189 -9.062 1.022 1 96.88 106 TRP A N 1
ATOM 803 C CA . TRP A 1 106 ? -0.986 -9.242 2.455 1 96.88 106 TRP A CA 1
ATOM 804 C C . TRP A 1 106 ? -0.576 -10.672 2.771 1 96.88 106 TRP A C 1
ATOM 806 O O . TRP A 1 106 ? -1.123 -11.625 2.203 1 96.88 106 TRP A O 1
ATOM 816 N N . ARG A 1 107 ? 0.358 -10.781 3.641 1 94.69 107 ARG A N 1
ATOM 817 C CA . ARG A 1 107 ? 0.75 -12.086 4.172 1 94.69 107 ARG A CA 1
ATOM 818 C C . ARG A 1 107 ? 0.421 -12.188 5.656 1 94.69 107 ARG A C 1
ATOM 820 O O . ARG A 1 107 ? 0.818 -11.328 6.449 1 94.69 107 ARG A O 1
ATOM 827 N N . GLN A 1 108 ? -0.295 -13.242 5.949 1 92.81 108 GLN A N 1
ATOM 828 C CA . GLN A 1 108 ? -0.702 -13.43 7.34 1 92.81 108 GLN A CA 1
ATOM 829 C C . GLN A 1 108 ? 0.29 -14.32 8.086 1 92.81 108 GLN A C 1
ATOM 831 O O . GLN A 1 108 ? 0.779 -15.312 7.543 1 92.81 108 GLN A O 1
ATOM 836 N N . SER A 1 109 ? 0.587 -13.844 9.234 1 90.62 109 SER A N 1
ATOM 837 C CA . SER A 1 109 ? 1.395 -14.656 10.141 1 90.62 109 SER A CA 1
ATOM 838 C C . SER A 1 109 ? 0.923 -14.516 11.578 1 90.62 109 SER A C 1
ATOM 840 O O . SER A 1 109 ? 0.025 -13.727 11.875 1 90.62 109 SER A O 1
ATOM 842 N N . GLN A 1 110 ? 1.407 -15.508 12.367 1 87.12 110 GLN A N 1
ATOM 843 C CA . GLN A 1 110 ? 1.058 -15.453 13.781 1 87.12 110 GLN A CA 1
ATOM 844 C C . GLN A 1 110 ? 2.264 -15.062 14.625 1 87.12 110 GLN A C 1
ATOM 846 O O . GLN A 1 110 ? 3.363 -15.586 14.43 1 87.12 110 GLN A O 1
ATOM 851 N N . ASN A 1 111 ? 1.952 -14.125 15.516 1 81.44 111 ASN A N 1
ATOM 852 C CA . ASN A 1 111 ? 3.039 -13.766 16.422 1 81.44 111 ASN A CA 1
ATOM 853 C C . ASN A 1 111 ? 3.158 -14.758 17.578 1 81.44 111 ASN A C 1
ATOM 855 O O . ASN A 1 111 ? 2.469 -15.781 17.594 1 81.44 111 ASN A O 1
ATOM 859 N N . GLU A 1 112 ? 4.18 -14.516 18.375 1 80.12 112 GLU A N 1
ATOM 860 C CA . GLU A 1 112 ? 4.473 -15.43 19.469 1 80.12 112 GLU A CA 1
ATOM 861 C C . GLU A 1 112 ? 3.27 -15.586 20.391 1 80.12 112 GLU A C 1
ATOM 863 O O . GLU A 1 112 ? 3.088 -16.641 21.016 1 80.12 112 GLU A O 1
ATOM 868 N N . ALA A 1 113 ? 2.396 -14.617 20.469 1 81 113 ALA A N 1
ATOM 869 C CA . ALA A 1 113 ? 1.219 -14.633 21.328 1 81 113 ALA A CA 1
ATOM 870 C C . ALA A 1 113 ? 0.036 -15.297 20.625 1 81 113 ALA A C 1
ATOM 872 O O . ALA A 1 113 ? -1.055 -15.391 21.203 1 81 113 ALA A O 1
ATOM 873 N N . GLY A 1 114 ? 0.257 -15.672 19.406 1 81.56 114 GLY A N 1
ATOM 874 C CA . GLY A 1 114 ? -0.799 -16.344 18.656 1 81.56 114 GLY A CA 1
ATOM 875 C C . GLY A 1 114 ? -1.719 -15.375 17.938 1 81.56 114 GLY A C 1
ATOM 876 O O . GLY A 1 114 ? -2.797 -15.758 17.484 1 81.56 114 GLY A O 1
ATOM 877 N N . GLU A 1 115 ? -1.335 -14.18 17.984 1 83.88 115 GLU A N 1
ATOM 878 C CA . GLU A 1 115 ? -2.145 -13.172 17.297 1 83.88 115 GLU A CA 1
ATOM 879 C C . GLU A 1 115 ? -1.771 -13.062 15.828 1 83.88 115 GLU A C 1
ATOM 881 O O . GLU A 1 115 ? -0.593 -13.141 15.469 1 83.88 115 GLU A O 1
ATOM 886 N N . ASN A 1 116 ? -2.842 -12.883 15.023 1 87.19 116 ASN A N 1
ATOM 887 C CA . ASN A 1 116 ? -2.604 -12.734 13.594 1 87.19 116 ASN A CA 1
ATOM 888 C C . ASN A 1 116 ? -1.98 -11.375 13.266 1 87.19 116 ASN A C 1
ATOM 890 O O . ASN A 1 116 ? -2.416 -10.352 13.789 1 87.19 116 ASN A O 1
ATOM 894 N N . THR A 1 117 ? -0.874 -11.477 12.531 1 88 117 THR A N 1
ATOM 895 C CA . THR A 1 117 ? -0.243 -10.266 12.023 1 88 117 THR A CA 1
ATOM 896 C C . THR A 1 117 ? -0.192 -10.281 10.5 1 88 117 THR A C 1
ATOM 898 O O . THR A 1 117 ? -0.171 -11.352 9.883 1 88 117 THR A O 1
ATOM 901 N N . TYR A 1 118 ? -0.326 -9.07 9.953 1 92.19 118 TYR A N 1
ATOM 902 C CA . TYR A 1 118 ? -0.289 -8.945 8.5 1 92.19 118 TYR A CA 1
ATOM 903 C C . TYR A 1 118 ? 0.897 -8.102 8.055 1 92.19 118 TYR A C 1
ATOM 905 O O . TYR A 1 118 ? 1.166 -7.043 8.633 1 92.19 118 TYR A O 1
ATOM 913 N N . THR A 1 119 ? 1.594 -8.664 7.109 1 94.88 119 THR A N 1
ATOM 914 C CA . THR A 1 119 ? 2.711 -7.93 6.52 1 94.88 119 THR A CA 1
ATOM 915 C C . THR A 1 119 ? 2.494 -7.723 5.023 1 94.88 119 THR A C 1
ATOM 917 O O . THR A 1 119 ? 1.974 -8.609 4.34 1 94.88 119 THR A O 1
ATOM 920 N N . MET A 1 120 ? 2.871 -6.535 4.512 1 97.25 120 MET A N 1
ATOM 921 C CA . MET A 1 120 ? 2.756 -6.266 3.082 1 97.25 120 MET A CA 1
ATOM 922 C C . MET A 1 120 ? 3.918 -6.891 2.316 1 97.25 120 MET A C 1
ATOM 924 O O . MET A 1 120 ? 5.082 -6.684 2.666 1 97.25 120 MET A O 1
ATOM 928 N N . LEU A 1 121 ? 3.596 -7.633 1.322 1 97 121 LEU A N 1
ATOM 929 C CA . LEU A 1 121 ? 4.59 -8.094 0.359 1 97 121 LEU A CA 1
ATOM 930 C C . LEU A 1 121 ? 4.492 -7.309 -0.944 1 97 121 LEU A C 1
ATOM 932 O O . LEU A 1 121 ? 3.629 -7.586 -1.779 1 97 121 LEU A O 1
ATOM 936 N N . ALA A 1 122 ? 5.367 -6.332 -1.11 1 98.31 122 ALA A N 1
ATOM 937 C CA . ALA A 1 122 ? 5.387 -5.496 -2.309 1 98.31 122 ALA A CA 1
ATOM 938 C C . ALA A 1 122 ? 6.41 -6.012 -3.318 1 98.31 122 ALA A C 1
ATOM 940 O O . ALA A 1 122 ? 7.602 -6.098 -3.018 1 98.31 122 ALA A O 1
ATOM 941 N N . GLN A 1 123 ? 5.898 -6.312 -4.508 1 97.56 123 GLN A N 1
ATOM 942 C CA . GLN A 1 123 ? 6.746 -6.848 -5.566 1 97.56 123 GLN A CA 1
ATOM 943 C C . GLN A 1 123 ? 7.066 -5.777 -6.605 1 97.56 123 GLN A C 1
ATOM 945 O O . GLN A 1 123 ? 6.172 -5.289 -7.301 1 97.56 123 GLN A O 1
ATOM 950 N N . HIS A 1 124 ? 8.297 -5.496 -6.824 1 98.56 124 HIS A N 1
ATOM 951 C CA . HIS A 1 124 ? 8.781 -4.449 -7.719 1 98.56 124 HIS A CA 1
ATOM 952 C C . HIS A 1 124 ? 8.273 -4.668 -9.141 1 98.56 124 HIS A C 1
ATOM 954 O O . HIS A 1 124 ? 8.367 -5.773 -9.68 1 98.56 124 HIS A O 1
ATOM 960 N N . GLU A 1 125 ? 7.777 -3.549 -9.703 1 97.81 125 GLU A N 1
ATOM 961 C CA . GLU A 1 125 ? 7.438 -3.576 -11.125 1 97.81 125 GLU A CA 1
ATOM 962 C C . GLU A 1 125 ? 8.289 -2.586 -11.914 1 97.81 125 GLU A C 1
ATOM 964 O O . GLU A 1 125 ? 8.82 -2.924 -12.977 1 97.81 125 GLU A O 1
ATOM 969 N N . ARG A 1 126 ? 8.32 -1.379 -11.328 1 97.94 126 ARG A N 1
ATOM 970 C CA . ARG A 1 126 ? 9.016 -0.312 -12.047 1 97.94 126 ARG A CA 1
ATOM 971 C C . ARG A 1 126 ? 9.641 0.681 -11.07 1 97.94 126 ARG A C 1
ATOM 973 O O . ARG A 1 126 ? 9.117 0.911 -9.984 1 97.94 126 ARG A O 1
ATOM 980 N N . MET A 1 127 ? 10.789 1.221 -11.555 1 98.56 127 MET A N 1
ATOM 981 C CA . MET A 1 127 ? 11.438 2.32 -10.844 1 98.56 127 MET A CA 1
ATOM 982 C C . MET A 1 127 ? 11.977 3.355 -11.828 1 98.56 127 MET A C 1
ATOM 984 O O . MET A 1 127 ? 12.547 2.998 -12.859 1 98.56 127 MET A O 1
ATOM 988 N N . ARG A 1 128 ? 11.781 4.605 -11.492 1 98.19 128 ARG A N 1
ATOM 989 C CA . ARG A 1 128 ? 12.367 5.723 -12.219 1 98.19 128 ARG A CA 1
ATOM 990 C C . ARG A 1 128 ? 13.07 6.684 -11.266 1 98.19 128 ARG A C 1
ATOM 992 O O . ARG A 1 128 ? 12.5 7.098 -10.258 1 98.19 128 ARG A O 1
ATOM 999 N N . THR A 1 129 ? 14.25 6.961 -11.656 1 97.88 129 THR A N 1
ATOM 1000 C CA . THR A 1 129 ? 14.984 7.918 -10.844 1 97.88 129 THR A CA 1
ATOM 1001 C C . THR A 1 129 ? 14.578 9.352 -11.188 1 97.88 129 THR A C 1
ATOM 1003 O O . THR A 1 129 ? 14.617 9.742 -12.352 1 97.88 129 THR A O 1
ATOM 1006 N N . ILE A 1 130 ? 14.211 10.094 -10.227 1 96.81 130 ILE A N 1
ATOM 1007 C CA . ILE A 1 130 ? 13.812 11.484 -10.414 1 96.81 130 ILE A CA 1
ATOM 1008 C C . ILE A 1 130 ? 15.016 12.406 -10.18 1 96.81 130 ILE A C 1
ATOM 1010 O O . ILE A 1 130 ? 15.344 13.234 -11.031 1 96.81 130 ILE A O 1
ATOM 1014 N N . ILE A 1 131 ? 15.727 12.266 -9.031 1 96.19 131 ILE A N 1
ATOM 1015 C CA . ILE A 1 131 ? 16.953 12.984 -8.695 1 96.19 131 ILE A CA 1
ATOM 1016 C C . ILE A 1 131 ? 18 12 -8.195 1 96.19 131 ILE A C 1
ATOM 1018 O O . ILE A 1 131 ? 17.859 11.406 -7.121 1 96.19 131 ILE A O 1
ATOM 1022 N N . ARG A 1 132 ? 19.016 11.906 -9.016 1 95.75 132 ARG A N 1
ATOM 1023 C CA . ARG A 1 132 ? 20.094 10.984 -8.656 1 95.75 132 ARG A CA 1
ATOM 1024 C C . ARG A 1 132 ? 21.016 11.602 -7.605 1 95.75 132 ARG A C 1
ATOM 1026 O O . ARG A 1 132 ? 21.453 12.75 -7.75 1 95.75 132 ARG A O 1
ATOM 1033 N N . LYS A 1 133 ? 21.234 10.859 -6.586 1 93.75 133 LYS A N 1
ATOM 1034 C CA . LYS A 1 133 ? 22.172 11.32 -5.578 1 93.75 133 LYS A CA 1
ATOM 1035 C C . LYS A 1 133 ? 23.594 11.375 -6.137 1 93.75 133 LYS A C 1
ATOM 1037 O O . LYS A 1 133 ? 24.062 10.414 -6.746 1 93.75 133 LYS A O 1
ATOM 1042 N N . LYS A 1 134 ? 24.203 12.641 -6.082 1 86.81 134 LYS A N 1
ATOM 1043 C CA . LYS A 1 134 ? 25.547 12.828 -6.605 1 86.81 134 LYS A CA 1
ATOM 1044 C C . LYS A 1 134 ? 26.594 12.281 -5.641 1 86.81 134 LYS A C 1
ATOM 1046 O O . LYS A 1 134 ? 26.438 12.391 -4.422 1 86.81 134 LYS A O 1
ATOM 1051 N N . GLU A 1 135 ? 27.484 11.477 -6.172 1 74.56 135 GLU A N 1
ATOM 1052 C CA . GLU A 1 135 ? 28.609 11.062 -5.352 1 74.56 135 GLU A CA 1
ATOM 1053 C C . GLU A 1 135 ? 29.516 12.242 -5.008 1 74.56 135 GLU A C 1
ATOM 1055 O O . GLU A 1 135 ? 29.609 13.203 -5.781 1 74.56 135 GLU A O 1
ATOM 1060 N N . ASP A 1 136 ? 29.531 12.711 -3.76 1 61.56 136 ASP A N 1
ATOM 1061 C CA . ASP A 1 136 ? 30.469 13.773 -3.369 1 61.56 136 ASP A CA 1
ATOM 1062 C C . ASP A 1 136 ? 31.75 13.695 -4.184 1 61.56 136 ASP A C 1
ATOM 1064 O O . ASP A 1 136 ? 32.75 14.359 -3.855 1 61.56 136 ASP A O 1
ATOM 1068 N N . GLY A 1 137 ? 31.938 13 -5.145 1 51.94 137 GLY A N 1
ATOM 1069 C CA . GLY A 1 137 ? 33.281 13.172 -5.652 1 51.94 137 GLY A CA 1
ATOM 1070 C C . GLY A 1 137 ? 33.594 14.594 -6.082 1 51.94 137 GLY A C 1
ATOM 1071 O O . GLY A 1 137 ? 34.375 15.297 -5.43 1 51.94 137 GLY A O 1
ATOM 1072 N N . GLU A 1 138 ? 33.719 15.008 -7.543 1 43.38 138 GLU A N 1
ATOM 1073 C CA . GLU A 1 138 ? 34.594 16.016 -8.117 1 43.38 138 GLU A CA 1
ATOM 1074 C C . GLU A 1 138 ? 34.062 17.422 -7.867 1 43.38 138 GLU A C 1
ATOM 1076 O O . GLU A 1 138 ? 32.969 17.766 -8.344 1 43.38 138 GLU A O 1
ATOM 1081 N N . ALA A 1 139 ? 34.312 18.094 -6.555 1 43.88 139 ALA A N 1
ATOM 1082 C CA . ALA A 1 139 ? 34.469 19.547 -6.484 1 43.88 139 ALA A CA 1
ATOM 1083 C C . ALA A 1 139 ? 34.906 20.109 -7.824 1 43.88 139 ALA A C 1
ATOM 1085 O O . ALA A 1 139 ? 35.844 19.625 -8.438 1 43.88 139 ALA A O 1
ATOM 1086 N N . SER A 1 140 ? 33.969 20.578 -8.688 1 44.97 140 SER A N 1
ATOM 1087 C CA . SER A 1 140 ? 34.438 21.391 -9.812 1 44.97 140 SER A CA 1
ATOM 1088 C C . SER A 1 140 ? 35.688 22.172 -9.461 1 44.97 140 SER A C 1
ATOM 1090 O O . SER A 1 140 ? 35.688 22.969 -8.523 1 44.97 140 SER A O 1
ATOM 1092 N N . ASN A 1 141 ? 36.938 21.656 -9.609 1 40.44 141 ASN A N 1
ATOM 1093 C CA . ASN A 1 141 ? 38.125 22.469 -9.781 1 40.44 141 ASN A CA 1
ATOM 1094 C C . ASN A 1 141 ? 37.875 23.688 -10.664 1 40.44 141 ASN A C 1
ATOM 1096 O O . ASN A 1 141 ? 38.281 23.719 -11.828 1 40.44 141 ASN A O 1
ATOM 1100 N N . GLN A 1 142 ? 36.688 24.078 -10.969 1 36.09 142 GLN A N 1
ATOM 1101 C CA . GLN A 1 142 ? 36.75 25.266 -11.805 1 36.09 142 GLN A CA 1
ATOM 1102 C C . GLN A 1 142 ? 37.188 26.484 -10.984 1 36.09 142 GLN A C 1
ATOM 1104 O O . GLN A 1 142 ? 36.375 27.125 -10.32 1 36.09 142 GLN A O 1
ATOM 1109 N N . ASN A 1 143 ? 38.281 26.375 -10.102 1 25.73 143 ASN A N 1
ATOM 1110 C CA . ASN A 1 143 ? 38.969 27.672 -10.078 1 25.73 143 ASN A CA 1
ATOM 1111 C C . ASN A 1 143 ? 39.688 27.953 -11.391 1 25.73 143 ASN A C 1
ATOM 1113 O O . ASN A 1 143 ? 40.375 27.078 -11.922 1 25.73 143 ASN A O 1
ATOM 1117 N N . MET B 1 1 ? -23.141 66.938 5.73 1 34.19 1 MET B N 1
ATOM 1118 C CA . MET B 1 1 ? -22.547 65.938 6.562 1 34.19 1 MET B CA 1
ATOM 1119 C C . MET B 1 1 ? -22.172 64.688 5.719 1 34.19 1 MET B C 1
ATOM 1121 O O . MET B 1 1 ? -23.047 63.938 5.301 1 34.19 1 MET B O 1
ATOM 1125 N N . PHE B 1 2 ? -21.062 64.688 4.883 1 44.94 2 PHE B N 1
ATOM 1126 C CA . PHE B 1 2 ? -20.516 63.781 3.91 1 44.94 2 PHE B CA 1
ATOM 1127 C C . PHE B 1 2 ? -20 62.531 4.602 1 44.94 2 PHE B C 1
ATOM 1129 O O . PHE B 1 2 ? -19.109 62.594 5.453 1 44.94 2 PHE B O 1
ATOM 1136 N N . ALA B 1 3 ? -20.859 61.469 4.789 1 47.28 3 ALA B N 1
ATOM 1137 C CA . ALA B 1 3 ? -20.578 60.188 5.395 1 47.28 3 ALA B CA 1
ATOM 1138 C C . ALA B 1 3 ? -19.484 59.438 4.621 1 47.28 3 ALA B C 1
ATOM 1140 O O . ALA B 1 3 ? -19.594 59.25 3.41 1 47.28 3 ALA B O 1
ATOM 1141 N N . ALA B 1 4 ? -18.203 59.5 5.043 1 51.31 4 ALA B N 1
ATOM 1142 C CA . ALA B 1 4 ? -17.016 58.781 4.539 1 51.31 4 ALA B CA 1
ATOM 1143 C C . ALA B 1 4 ? -17.234 57.281 4.539 1 51.31 4 ALA B C 1
ATOM 1145 O O . ALA B 1 4 ? -17.516 56.688 5.582 1 51.31 4 ALA B O 1
ATOM 1146 N N . VAL B 1 5 ? -17.781 56.781 3.465 1 50.5 5 VAL B N 1
ATOM 1147 C CA . VAL B 1 5 ? -17.938 55.344 3.256 1 50.5 5 VAL B CA 1
ATOM 1148 C C . VAL B 1 5 ? -16.578 54.656 3.383 1 50.5 5 VAL B C 1
ATOM 1150 O O . VAL B 1 5 ? -15.641 54.969 2.646 1 50.5 5 VAL B O 1
ATOM 1153 N N . ARG B 1 6 ? -16.188 54.219 4.621 1 50.69 6 ARG B N 1
ATOM 1154 C CA . ARG B 1 6 ? -14.961 53.469 4.844 1 50.69 6 ARG B CA 1
ATOM 1155 C C . ARG B 1 6 ? -14.859 52.281 3.902 1 50.69 6 ARG B C 1
ATOM 1157 O O . ARG B 1 6 ? -15.844 51.562 3.686 1 50.69 6 ARG B O 1
ATOM 1164 N N . PRO B 1 7 ? -13.898 52.25 2.979 1 48.28 7 PRO B N 1
ATOM 1165 C CA . PRO B 1 7 ? -13.727 51.125 2.049 1 48.28 7 PRO B CA 1
ATOM 1166 C C . PRO B 1 7 ? -13.625 49.781 2.762 1 48.28 7 PRO B C 1
ATOM 1168 O O . PRO B 1 7 ? -13.148 49.719 3.898 1 48.28 7 PRO B O 1
ATOM 1171 N N . ALA B 1 8 ? -14.555 48.812 2.467 1 45.25 8 ALA B N 1
ATOM 1172 C CA . ALA B 1 8 ? -14.602 47.438 2.912 1 45.25 8 ALA B CA 1
ATOM 1173 C C . ALA B 1 8 ? -13.242 46.75 2.738 1 45.25 8 ALA B C 1
ATOM 1175 O O . ALA B 1 8 ? -12.617 46.844 1.68 1 45.25 8 ALA B O 1
ATOM 1176 N N . ALA B 1 9 ? -12.5 46.531 3.848 1 45.47 9 ALA B N 1
ATOM 1177 C CA . ALA B 1 9 ? -11.25 45.781 3.906 1 45.47 9 ALA B CA 1
ATOM 1178 C C . ALA B 1 9 ? -11.352 44.469 3.1 1 45.47 9 ALA B C 1
ATOM 1180 O O . ALA B 1 9 ? -12.359 43.781 3.168 1 45.47 9 ALA B O 1
ATOM 1181 N N . ARG B 1 10 ? -10.688 44.375 1.961 1 41.19 10 ARG B N 1
ATOM 1182 C CA . ARG B 1 10 ? -10.531 43.188 1.13 1 41.19 10 ARG B CA 1
ATOM 1183 C C . ARG B 1 10 ? -10.086 42 1.964 1 41.19 10 ARG B C 1
ATOM 1185 O O . ARG B 1 10 ? -9.102 42.094 2.697 1 41.19 10 ARG B O 1
ATOM 1192 N N . ALA B 1 11 ? -11.016 41.156 2.373 1 39.03 11 ALA B N 1
ATOM 1193 C CA . ALA B 1 11 ? -10.719 39.875 3.021 1 39.03 11 ALA B CA 1
ATOM 1194 C C . ALA B 1 11 ? -9.602 39.156 2.283 1 39.03 11 ALA B C 1
ATOM 1196 O O . ALA B 1 11 ? -9.719 38.875 1.086 1 39.03 11 ALA B O 1
ATOM 1197 N N . GLY B 1 12 ? -8.352 39.344 2.629 1 32.59 12 GLY B N 1
ATOM 1198 C CA . GLY B 1 12 ? -7.254 38.562 2.08 1 32.59 12 GLY B CA 1
ATOM 1199 C C . GLY B 1 12 ? -7.539 37.062 2.049 1 32.59 12 GLY B C 1
ATOM 1200 O O . GLY B 1 12 ? -7.953 36.5 3.055 1 32.59 12 GLY B O 1
ATOM 1201 N N . VAL B 1 13 ? -7.984 36.562 0.984 1 32.69 13 VAL B N 1
ATOM 1202 C CA . VAL B 1 13 ? -8.023 35.094 0.777 1 32.69 13 VAL B CA 1
ATOM 1203 C C . VAL B 1 13 ? -6.754 34.469 1.332 1 32.69 13 VAL B C 1
ATOM 1205 O O . VAL B 1 13 ? -5.648 34.781 0.893 1 32.69 13 VAL B O 1
ATOM 1208 N N . ARG B 1 14 ? -6.707 34.219 2.643 1 36.78 14 ARG B N 1
ATOM 1209 C CA . ARG B 1 14 ? -5.582 33.438 3.168 1 36.78 14 ARG B CA 1
ATOM 1210 C C . ARG B 1 14 ? -5.195 32.344 2.213 1 36.78 14 ARG B C 1
ATOM 1212 O O . ARG B 1 14 ? -6.047 31.547 1.789 1 36.78 14 ARG B O 1
ATOM 1219 N N . ALA B 1 15 ? -4.219 32.531 1.416 1 32.31 15 ALA B N 1
ATOM 1220 C CA . ALA B 1 15 ? -3.572 31.531 0.573 1 32.31 15 ALA B CA 1
ATOM 1221 C C . ALA B 1 15 ? -3.324 30.234 1.347 1 32.31 15 ALA B C 1
ATOM 1223 O O . ALA B 1 15 ? -2.715 30.266 2.418 1 32.31 15 ALA B O 1
ATOM 1224 N N . PHE B 1 16 ? -4.34 29.344 1.413 1 34.59 16 PHE B N 1
ATOM 1225 C CA . PHE B 1 16 ? -3.922 28.031 1.885 1 34.59 16 PHE B CA 1
ATOM 1226 C C . PHE B 1 16 ? -2.525 27.703 1.38 1 34.59 16 PHE B C 1
ATOM 1228 O O . PHE B 1 16 ? -2.336 27.438 0.189 1 34.59 16 PHE B O 1
ATOM 1235 N N . SER B 1 17 ? -1.589 28.406 1.907 1 31.97 17 SER B N 1
ATOM 1236 C CA . SER B 1 17 ? -0.235 27.953 1.615 1 31.97 17 SER B CA 1
ATOM 1237 C C . SER B 1 17 ? -0.148 26.422 1.642 1 31.97 17 SER B C 1
ATOM 1239 O O . SER B 1 17 ? -0.286 25.812 2.701 1 31.97 17 SER B O 1
ATOM 1241 N N . SER B 1 18 ? -0.833 25.703 0.803 1 38.69 18 SER B N 1
ATOM 1242 C CA . SER B 1 18 ? -0.505 24.297 0.683 1 38.69 18 SER B CA 1
ATOM 1243 C C . SER B 1 18 ? 1.004 24.078 0.719 1 38.69 18 SER B C 1
ATOM 1245 O O . SER B 1 18 ? 1.737 24.609 -0.108 1 38.69 18 SER B O 1
ATOM 1247 N N . THR B 1 19 ? 1.685 24.375 1.834 1 40.66 19 THR B N 1
ATOM 1248 C CA . THR B 1 19 ? 3.096 24 1.879 1 40.66 19 THR B CA 1
ATOM 1249 C C . THR B 1 19 ? 3.412 22.938 0.834 1 40.66 19 THR B C 1
ATOM 1251 O O . THR B 1 19 ? 2.744 21.906 0.773 1 40.66 19 THR B O 1
ATOM 1254 N N . PRO B 1 20 ? 4.043 23.328 -0.148 1 41.84 20 PRO B N 1
ATOM 1255 C CA . PRO B 1 20 ? 4.461 22.328 -1.132 1 41.84 20 PRO B CA 1
ATOM 1256 C C . PRO B 1 20 ? 4.871 21 -0.489 1 41.84 20 PRO B C 1
ATOM 1258 O O . PRO B 1 20 ? 5.766 20.984 0.363 1 41.84 20 PRO B O 1
ATOM 1261 N N . ARG B 1 21 ? 3.992 20.281 0.219 1 47 21 ARG B N 1
ATOM 1262 C CA . ARG B 1 21 ? 4.262 18.969 0.814 1 47 21 ARG B CA 1
ATOM 1263 C C . ARG B 1 21 ? 5.434 18.281 0.123 1 47 21 ARG B C 1
ATOM 1265 O O . ARG B 1 21 ? 5.531 18.297 -1.105 1 47 21 ARG B O 1
ATOM 1272 N N . ALA B 1 22 ? 6.582 18.297 0.654 1 51.53 22 ALA B N 1
ATOM 1273 C CA . ALA B 1 22 ? 7.727 17.562 0.128 1 51.53 22 ALA B CA 1
ATOM 1274 C C . ALA B 1 22 ? 7.277 16.422 -0.773 1 51.53 22 ALA B C 1
ATOM 1276 O O . ALA B 1 22 ? 6.266 15.766 -0.496 1 51.53 22 ALA B O 1
ATOM 1277 N N . ALA B 1 23 ? 7.539 16.453 -2.166 1 62.78 23 ALA B N 1
ATOM 1278 C CA . ALA B 1 23 ? 7.305 15.68 -3.387 1 62.78 23 ALA B CA 1
ATOM 1279 C C . ALA B 1 23 ? 7.227 14.188 -3.088 1 62.78 23 ALA B C 1
ATOM 1281 O O . ALA B 1 23 ? 7.195 13.359 -4.008 1 62.78 23 ALA B O 1
ATOM 1282 N N . ASP B 1 24 ? 7.133 13.781 -1.757 1 84.94 24 ASP B N 1
ATOM 1283 C CA . ASP B 1 24 ? 7.082 12.336 -1.59 1 84.94 24 ASP B CA 1
ATOM 1284 C C . ASP B 1 24 ? 5.637 11.844 -1.467 1 84.94 24 ASP B C 1
ATOM 1286 O O . ASP B 1 24 ? 4.734 12.633 -1.185 1 84.94 24 ASP B O 1
ATOM 1290 N N . MET B 1 25 ? 5.344 10.805 -1.983 1 92.94 25 MET B N 1
ATOM 1291 C CA . MET B 1 25 ? 3.998 10.234 -2.035 1 92.94 25 MET B CA 1
ATOM 1292 C C . MET B 1 25 ? 4.035 8.727 -1.826 1 92.94 25 MET B C 1
ATOM 1294 O O . MET B 1 25 ? 4.949 8.055 -2.305 1 92.94 25 MET B O 1
ATOM 1298 N N . ALA B 1 26 ? 3.08 8.227 -1.008 1 98 26 ALA B N 1
ATOM 1299 C CA . ALA B 1 26 ? 2.77 6.801 -0.923 1 98 26 ALA B CA 1
ATOM 1300 C C . ALA B 1 26 ? 1.283 6.551 -1.157 1 98 26 ALA B C 1
ATOM 1302 O O . ALA B 1 26 ? 0.444 6.957 -0.35 1 98 26 ALA B O 1
ATOM 1303 N N . LYS B 1 27 ? 0.987 5.887 -2.27 1 98.19 27 LYS B N 1
ATOM 1304 C CA . LYS B 1 27 ? -0.4 5.668 -2.668 1 98.19 27 LYS B CA 1
ATOM 1305 C C . LYS B 1 27 ? -0.663 4.191 -2.957 1 98.19 27 LYS B C 1
ATOM 1307 O O . LYS B 1 27 ? 0.205 3.494 -3.486 1 98.19 27 LYS B O 1
ATOM 1312 N N . ILE B 1 28 ? -1.906 3.785 -2.592 1 98.69 28 ILE B N 1
ATOM 1313 C CA . ILE B 1 28 ? -2.35 2.48 -3.072 1 98.69 28 ILE B CA 1
ATOM 1314 C C . ILE B 1 28 ? -3.469 2.658 -4.094 1 98.69 28 ILE B C 1
ATOM 1316 O O . ILE B 1 28 ? -4.258 3.602 -4 1 98.69 28 ILE B O 1
ATOM 1320 N N . THR B 1 29 ? -3.475 1.828 -5.07 1 98.56 29 THR B N 1
ATOM 1321 C CA . THR B 1 29 ? -4.527 1.685 -6.07 1 98.56 29 THR B CA 1
ATOM 1322 C C . THR B 1 29 ? -5.086 0.265 -6.066 1 98.56 29 THR B C 1
ATOM 1324 O O . THR B 1 29 ? -4.336 -0.704 -6.195 1 98.56 29 THR B O 1
ATOM 1327 N N . LEU B 1 30 ? -6.406 0.206 -5.949 1 98.5 30 LEU B N 1
ATOM 1328 C CA . LEU B 1 30 ? -7.055 -1.093 -5.812 1 98.5 30 LEU B CA 1
ATOM 1329 C C . LEU B 1 30 ? -8.156 -1.26 -6.852 1 98.5 30 LEU B C 1
ATOM 1331 O O . LEU B 1 30 ? -8.891 -0.311 -7.141 1 98.5 30 LEU B O 1
ATOM 1335 N N . ILE B 1 31 ? -8.203 -2.359 -7.414 1 98.25 31 ILE B N 1
ATOM 1336 C CA . ILE B 1 31 ? -9.398 -2.865 -8.07 1 98.25 31 ILE B CA 1
ATOM 1337 C C . ILE B 1 31 ? -9.844 -4.168 -7.402 1 98.25 31 ILE B C 1
ATOM 1339 O O . ILE B 1 31 ? -9.109 -5.156 -7.414 1 98.25 31 ILE B O 1
ATOM 1343 N N . GLY B 1 32 ? -11 -4.121 -6.773 1 98.19 32 GLY B N 1
ATOM 1344 C CA . GLY B 1 32 ? -11.5 -5.266 -6.031 1 98.19 32 GLY B CA 1
ATOM 1345 C C . GLY B 1 32 ? -12.938 -5.113 -5.59 1 98.19 32 GLY B C 1
ATOM 1346 O O . GLY B 1 32 ? -13.625 -4.172 -5.996 1 98.19 32 GLY B O 1
ATOM 1347 N N . ARG B 1 33 ? -13.383 -6.043 -4.832 1 98 33 ARG B N 1
ATOM 1348 C CA . ARG B 1 33 ? -14.773 -6.055 -4.387 1 98 33 ARG B CA 1
ATOM 1349 C C . ARG B 1 33 ? -14.922 -5.371 -3.031 1 98 33 ARG B C 1
ATOM 1351 O O . ARG B 1 33 ? -14.141 -5.633 -2.109 1 98 33 ARG B O 1
ATOM 1358 N N . LEU B 1 34 ? -15.938 -4.547 -3.012 1 98.44 34 LEU B N 1
ATOM 1359 C CA . LEU B 1 34 ? -16.219 -3.875 -1.75 1 98.44 34 LEU B CA 1
ATOM 1360 C C . LEU B 1 34 ? -16.734 -4.863 -0.71 1 98.44 34 LEU B C 1
ATOM 1362 O O . LEU B 1 34 ? -17.672 -5.629 -0.978 1 98.44 34 LEU B O 1
ATOM 1366 N N . GLY B 1 35 ? -16.109 -4.832 0.423 1 98.25 35 GLY B N 1
ATOM 1367 C CA . GLY B 1 35 ? -16.547 -5.637 1.555 1 98.25 35 GLY B CA 1
ATOM 1368 C C . GLY B 1 35 ? -17.344 -4.844 2.576 1 98.25 35 GLY B C 1
ATOM 1369 O O . GLY B 1 35 ? -18.109 -3.953 2.217 1 98.25 35 GLY B O 1
ATOM 1370 N N . LYS B 1 36 ? -17.141 -5.215 3.777 1 97.88 36 LYS B N 1
ATOM 1371 C CA . LYS B 1 36 ? -17.875 -4.605 4.875 1 97.88 36 LYS B CA 1
ATOM 1372 C C . LYS B 1 36 ? -17.5 -3.143 5.055 1 97.88 36 LYS B C 1
ATOM 1374 O O . LYS B 1 36 ? -16.328 -2.777 4.887 1 97.88 36 LYS B O 1
ATOM 1379 N N . LEU B 1 37 ? -18.469 -2.416 5.383 1 97.81 37 LEU B N 1
ATOM 1380 C CA . LEU B 1 37 ? -18.281 -1.015 5.742 1 97.81 37 LEU B CA 1
ATOM 1381 C C . LEU B 1 37 ? -18.766 -0.746 7.16 1 97.81 37 LEU B C 1
ATOM 1383 O O . LEU B 1 37 ? -19.828 -1.245 7.559 1 97.81 37 LEU B O 1
ATOM 1387 N N . ASP B 1 38 ? -18.016 0.003 7.941 1 98.19 38 ASP B N 1
ATOM 1388 C CA . ASP B 1 38 ? -18.359 0.389 9.305 1 98.19 38 ASP B CA 1
ATOM 1389 C C . ASP B 1 38 ? -18.344 1.907 9.469 1 98.19 38 ASP B C 1
ATOM 1391 O O . ASP B 1 38 ? -17.344 2.559 9.172 1 98.19 38 ASP B O 1
ATOM 1395 N N . HIS B 1 39 ? -19.484 2.387 9.906 1 97.94 39 HIS B N 1
ATOM 1396 C CA . HIS B 1 39 ? -19.547 3.809 10.219 1 97.94 39 HIS B CA 1
ATOM 1397 C C . HIS B 1 39 ? -19 4.094 11.617 1 97.94 39 HIS B C 1
ATOM 1399 O O . HIS B 1 39 ? -19.406 3.441 12.586 1 97.94 39 HIS B O 1
ATOM 1405 N N . LYS B 1 40 ? -18.094 5.027 11.617 1 97.81 40 LYS B N 1
ATOM 1406 C CA . LYS B 1 40 ? -17.438 5.371 12.875 1 97.81 40 LYS B CA 1
ATOM 1407 C C . LYS B 1 40 ? -17.453 6.879 13.109 1 97.81 40 LYS B C 1
ATOM 1409 O O . LYS B 1 40 ? -17.953 7.637 12.281 1 97.81 40 LYS B O 1
ATOM 1414 N N . GLN B 1 41 ? -17 7.227 14.32 1 96.25 41 GLN B N 1
ATOM 1415 C CA . GLN B 1 41 ? -16.844 8.633 14.68 1 96.25 41 GLN B CA 1
ATOM 1416 C C . GLN B 1 41 ? -15.492 8.875 15.336 1 96.25 41 GLN B C 1
ATOM 1418 O O . GLN B 1 41 ? -15.031 8.07 16.156 1 96.25 41 GLN B O 1
ATOM 1423 N N . SER B 1 42 ? -14.875 9.977 14.875 1 93.75 42 SER B N 1
ATOM 1424 C CA . SER B 1 42 ? -13.609 10.344 15.508 1 93.75 42 SER B CA 1
ATOM 1425 C C . SER B 1 42 ? -13.828 10.867 16.922 1 93.75 42 SER B C 1
ATOM 1427 O O . SER B 1 42 ? -14.969 11.031 17.359 1 93.75 42 SER B O 1
ATOM 1429 N N . LYS B 1 43 ? -12.727 11.055 17.641 1 90.88 43 LYS B N 1
ATOM 1430 C CA . LYS B 1 43 ? -12.805 11.594 18.984 1 90.88 43 LYS B CA 1
ATOM 1431 C C . LYS B 1 43 ? -13.469 12.969 19 1 90.88 43 LYS B C 1
ATOM 1433 O O . LYS B 1 43 ? -14.148 13.336 19.953 1 90.88 43 LYS B O 1
ATOM 1438 N N . ALA B 1 44 ? -13.312 13.727 17.938 1 90.88 44 ALA B N 1
ATOM 1439 C CA . ALA B 1 44 ? -13.875 15.07 17.797 1 90.88 44 ALA B CA 1
ATOM 1440 C C . ALA B 1 44 ? -15.328 15.016 17.312 1 90.88 44 ALA B C 1
ATOM 1442 O O . ALA B 1 44 ? -15.93 16.047 17.031 1 90.88 44 ALA B O 1
ATOM 1443 N N . GLY B 1 45 ? -15.844 13.805 17.094 1 93.06 45 GLY B N 1
ATOM 1444 C CA . GLY B 1 45 ? -17.234 13.641 16.703 1 93.06 45 GLY B CA 1
ATOM 1445 C C . GLY B 1 45 ? -17.438 13.672 15.211 1 93.06 45 GLY B C 1
ATOM 1446 O O . GLY B 1 45 ? -18.578 13.773 14.734 1 93.06 45 GLY B O 1
ATOM 1447 N N . LYS B 1 46 ? -16.406 13.719 14.477 1 94.69 46 LYS B N 1
ATOM 1448 C CA . LYS B 1 46 ? -16.531 13.734 13.016 1 94.69 46 LYS B CA 1
ATOM 1449 C C . LYS B 1 46 ? -16.75 12.328 12.469 1 94.69 46 LYS B C 1
ATOM 1451 O O . LYS B 1 46 ? -16 11.406 12.789 1 94.69 46 LYS B O 1
ATOM 1456 N N . PRO B 1 47 ? -17.75 12.219 11.664 1 96.62 47 PRO B N 1
ATOM 1457 C CA . PRO B 1 47 ? -18.031 10.891 11.109 1 96.62 47 PRO B CA 1
ATOM 1458 C C . PRO B 1 47 ? -16.984 10.445 10.086 1 96.62 47 PRO B C 1
ATOM 1460 O O . PRO B 1 47 ? -16.422 11.281 9.367 1 96.62 47 PRO B O 1
ATOM 1463 N N . TYR B 1 48 ? -16.688 9.141 10.031 1 98.06 48 TYR B N 1
ATOM 1464 C CA . TYR B 1 48 ? -15.914 8.531 8.953 1 98.06 48 TYR B CA 1
ATOM 1465 C C . TYR B 1 48 ? -16.359 7.09 8.711 1 98.06 48 TYR B C 1
ATOM 1467 O O . TYR B 1 48 ? -17.141 6.539 9.484 1 98.06 48 TYR B O 1
ATOM 1475 N N . VAL B 1 49 ? -15.938 6.508 7.598 1 98.62 49 VAL B N 1
ATOM 1476 C CA . VAL B 1 49 ? -16.281 5.133 7.238 1 98.62 49 VAL B CA 1
ATOM 1477 C C . VAL B 1 49 ? -14.992 4.324 7.043 1 98.62 49 VAL B C 1
ATOM 1479 O O . VAL B 1 49 ? -14.047 4.797 6.418 1 98.62 49 VAL B O 1
ATOM 1482 N N . ARG B 1 50 ? -14.938 3.256 7.68 1 98.75 50 ARG B N 1
ATOM 1483 C CA . ARG B 1 50 ? -13.93 2.23 7.422 1 98.75 50 ARG B CA 1
ATOM 1484 C C . ARG B 1 50 ? -14.484 1.144 6.504 1 98.75 50 ARG B C 1
ATOM 1486 O O . ARG B 1 50 ? -15.508 0.534 6.801 1 98.75 50 ARG B O 1
ATOM 1493 N N . TYR B 1 51 ? -13.812 0.911 5.383 1 98.81 51 TYR B N 1
ATOM 1494 C CA . TYR B 1 51 ? -14.312 -0.113 4.473 1 98.81 51 TYR B CA 1
ATOM 1495 C C . TYR B 1 51 ? -13.18 -0.994 3.963 1 98.81 51 TYR B C 1
ATOM 1497 O O . TYR B 1 51 ? -12.008 -0.602 4.012 1 98.81 51 TYR B O 1
ATOM 1505 N N . ALA B 1 52 ? -13.586 -2.164 3.547 1 98.81 52 ALA B N 1
ATOM 1506 C CA . ALA B 1 52 ? -12.594 -3.146 3.111 1 98.81 52 ALA B CA 1
ATOM 1507 C C . ALA B 1 52 ? -12.758 -3.465 1.628 1 98.81 52 ALA B C 1
ATOM 1509 O O . ALA B 1 52 ? -13.875 -3.547 1.12 1 98.81 52 ALA B O 1
ATOM 1510 N N . ILE B 1 53 ? -11.664 -3.641 0.957 1 98.69 53 ILE B N 1
ATOM 1511 C CA . ILE B 1 53 ? -11.633 -4.086 -0.432 1 98.69 53 ILE B CA 1
ATOM 1512 C C . ILE B 1 53 ? -10.945 -5.445 -0.523 1 98.69 53 ILE B C 1
ATOM 1514 O O . ILE B 1 53 ? -9.836 -5.625 -0.007 1 98.69 53 ILE B O 1
ATOM 1518 N N . ALA B 1 54 ? -11.617 -6.371 -1.152 1 98 54 ALA B N 1
ATOM 1519 C CA . ALA B 1 54 ? -11.047 -7.691 -1.385 1 98 54 ALA B CA 1
ATOM 1520 C C . ALA B 1 54 ? -10.336 -7.754 -2.736 1 98 54 ALA B C 1
ATOM 1522 O O . ALA B 1 54 ? -10.93 -7.438 -3.77 1 98 54 ALA B O 1
ATOM 1523 N N . THR B 1 55 ? -9.102 -8.172 -2.779 1 97.12 55 THR B N 1
ATOM 1524 C CA . THR B 1 55 ? -8.391 -8.461 -4.02 1 97.12 55 THR B CA 1
ATOM 1525 C C . THR B 1 55 ? -7.82 -9.875 -4.004 1 97.12 55 THR B C 1
ATOM 1527 O O . THR B 1 55 ? -7.461 -10.391 -2.943 1 97.12 55 THR B O 1
ATOM 1530 N N . SER B 1 56 ? -7.766 -10.422 -5.176 1 93.62 56 SER B N 1
ATOM 1531 C CA . SER B 1 56 ? -7.188 -11.75 -5.301 1 93.62 56 SER B CA 1
ATOM 1532 C C . SER B 1 56 ? -5.668 -11.688 -5.406 1 93.62 56 SER B C 1
ATOM 1534 O O . SER B 1 56 ? -5.125 -10.875 -6.16 1 93.62 56 SER B O 1
ATOM 1536 N N . ASP B 1 57 ? -5 -12.523 -4.668 1 91.44 57 ASP B N 1
ATOM 1537 C CA . ASP B 1 57 ? -3.543 -12.562 -4.703 1 91.44 57 ASP B CA 1
ATOM 1538 C C . ASP B 1 57 ? -3.041 -13.359 -5.902 1 91.44 57 ASP B C 1
ATOM 1540 O O . ASP B 1 57 ? -3.584 -14.422 -6.215 1 91.44 57 ASP B O 1
ATOM 1544 N N . PRO B 1 58 ? -2 -12.766 -6.527 1 82.44 58 PRO B N 1
ATOM 1545 C CA . PRO B 1 58 ? -1.473 -13.508 -7.676 1 82.44 58 PRO B CA 1
ATOM 1546 C C . PRO B 1 58 ? -0.835 -14.836 -7.273 1 82.44 58 PRO B C 1
ATOM 1548 O O . PRO B 1 58 ? -0.214 -14.93 -6.211 1 82.44 58 PRO B O 1
ATOM 1551 N N . MET B 1 59 ? -1.143 -15.828 -8.039 1 78.81 59 MET B N 1
ATOM 1552 C CA . MET B 1 59 ? -0.538 -17.141 -7.812 1 78.81 59 MET B CA 1
ATOM 1553 C C . MET B 1 59 ? 0.537 -17.438 -8.852 1 78.81 59 MET B C 1
ATOM 1555 O O . MET B 1 59 ? 0.384 -17.078 -10.023 1 78.81 59 MET B O 1
ATOM 1559 N N . SER B 1 60 ? 1.585 -18 -8.297 1 73.88 60 SER B N 1
ATOM 1560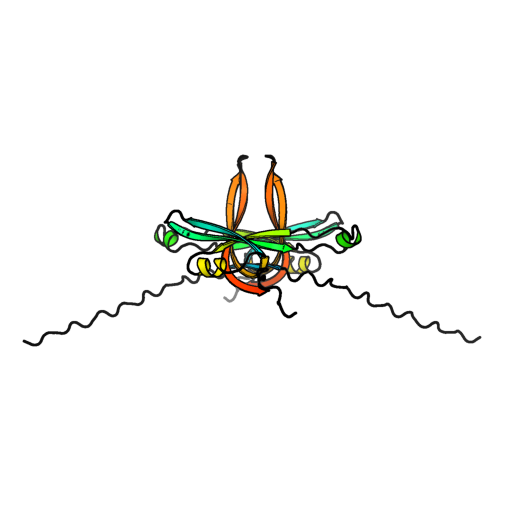 C CA . SER B 1 60 ? 2.625 -18.391 -9.242 1 73.88 60 SER B CA 1
ATOM 1561 C C . SER B 1 60 ? 2.146 -19.516 -10.148 1 73.88 60 SER B C 1
ATOM 1563 O O . SER B 1 60 ? 1.232 -20.266 -9.797 1 73.88 60 SER B O 1
ATOM 1565 N N . LYS B 1 61 ? 2.721 -19.578 -11.32 1 72.25 61 LYS B N 1
ATOM 1566 C CA . LYS B 1 61 ? 2.402 -20.656 -12.25 1 72.25 61 LYS B CA 1
ATOM 1567 C C . LYS B 1 61 ? 2.715 -22.016 -11.641 1 72.25 61 LYS B C 1
ATOM 1569 O O . LYS B 1 61 ? 1.954 -22.969 -11.812 1 72.25 61 LYS B O 1
ATOM 1574 N N . GLU B 1 62 ? 3.834 -22 -10.961 1 73.94 62 GLU B N 1
ATOM 1575 C CA . GLU B 1 62 ? 4.258 -23.25 -10.344 1 73.94 62 GLU B CA 1
ATOM 1576 C C . GLU B 1 62 ? 3.207 -23.766 -9.367 1 73.94 62 GLU B C 1
ATOM 1578 O O . GLU B 1 62 ? 2.93 -24.969 -9.32 1 73.94 62 GLU B O 1
ATOM 1583 N N . ALA B 1 63 ? 2.703 -22.859 -8.609 1 74.56 63 ALA B N 1
ATOM 1584 C CA . ALA B 1 63 ? 1.691 -23.219 -7.621 1 74.56 63 ALA B CA 1
ATOM 1585 C C . ALA B 1 63 ? 0.405 -23.688 -8.297 1 74.56 63 ALA B C 1
ATOM 1587 O O . ALA B 1 63 ? -0.222 -24.656 -7.863 1 74.56 63 ALA B O 1
ATOM 1588 N N . ARG B 1 64 ? 0.109 -23.062 -9.367 1 76.44 64 ARG B N 1
ATOM 1589 C CA . ARG B 1 64 ? -1.11 -23.391 -10.102 1 76.44 64 ARG B CA 1
ATOM 1590 C C . ARG B 1 64 ? -1.003 -24.766 -10.75 1 76.44 64 ARG B C 1
ATOM 1592 O O . ARG B 1 64 ? -1.979 -25.516 -10.789 1 76.44 64 ARG B O 1
ATOM 1599 N N . ASP B 1 65 ? 0.19 -24.984 -11.172 1 79.25 65 ASP B N 1
ATOM 1600 C CA . ASP B 1 65 ? 0.414 -26.266 -11.859 1 79.25 65 ASP B CA 1
ATOM 1601 C C . ASP B 1 65 ? 0.459 -27.422 -10.867 1 79.25 65 ASP B C 1
ATOM 1603 O O . ASP B 1 65 ? 0.051 -28.531 -11.195 1 79.25 65 ASP B O 1
ATOM 1607 N N . ALA B 1 66 ? 1.027 -27.172 -9.695 1 80.06 66 ALA B N 1
ATOM 1608 C CA . ALA B 1 66 ? 1.165 -28.219 -8.68 1 80.06 66 ALA B CA 1
ATOM 1609 C C . ALA B 1 66 ? -0.199 -28.641 -8.141 1 80.06 66 ALA B C 1
ATOM 1611 O O . ALA B 1 66 ? -0.417 -29.812 -7.848 1 80.06 66 ALA B O 1
ATOM 1612 N N . ASP B 1 67 ? -1.091 -27.797 -7.949 1 81.31 67 ASP B N 1
ATOM 1613 C CA . ASP B 1 67 ? -2.438 -28.094 -7.469 1 81.31 67 ASP B CA 1
ATOM 1614 C C . ASP B 1 67 ? -3.479 -27.25 -8.203 1 81.31 67 ASP B C 1
ATOM 1616 O O . ASP B 1 67 ? -3.707 -26.094 -7.848 1 81.31 67 ASP B O 1
ATOM 1620 N N . PRO B 1 68 ? -3.941 -27.797 -9.25 1 74.56 68 PRO B N 1
ATOM 1621 C CA . PRO B 1 68 ? -4.914 -27.062 -10.055 1 74.56 68 PRO B CA 1
ATOM 1622 C C . PRO B 1 68 ? -6.125 -26.594 -9.25 1 74.56 68 PRO B C 1
ATOM 1624 O O . PRO B 1 68 ? -6.824 -25.672 -9.656 1 74.56 68 PRO B O 1
ATOM 1627 N N . ASN B 1 69 ? -6.34 -27.234 -8.148 1 79.38 69 ASN B N 1
ATOM 1628 C CA . ASN B 1 69 ? -7.496 -26.875 -7.332 1 79.38 69 ASN B CA 1
ATOM 1629 C C . ASN B 1 69 ? -7.152 -25.797 -6.309 1 79.38 69 ASN B C 1
ATOM 1631 O O . ASN B 1 69 ? -8.031 -25.328 -5.574 1 79.38 69 ASN B O 1
ATOM 1635 N N . LEU B 1 70 ? -5.914 -25.438 -6.406 1 78.75 70 LEU B N 1
ATOM 1636 C CA . LEU B 1 70 ? -5.516 -24.422 -5.441 1 78.75 70 LEU B CA 1
ATOM 1637 C C . LEU B 1 70 ? -6.133 -23.062 -5.785 1 78.75 70 LEU B C 1
ATOM 1639 O O . LEU B 1 70 ? -6.035 -22.609 -6.926 1 78.75 70 LEU B O 1
ATOM 1643 N N . LYS B 1 71 ? -6.98 -22.531 -4.945 1 81.12 71 LYS B N 1
ATOM 1644 C CA . LYS B 1 71 ? -7.598 -21.219 -5.121 1 81.12 71 LYS B CA 1
ATOM 1645 C C . LYS B 1 71 ? -6.691 -20.125 -4.598 1 81.12 71 LYS B C 1
ATOM 1647 O O . LYS B 1 71 ? -6.016 -20.297 -3.58 1 81.12 71 LYS B O 1
ATOM 1652 N N . PRO B 1 72 ? -6.766 -19 -5.379 1 84.12 72 PRO B N 1
ATOM 1653 C CA . PRO B 1 72 ? -5.961 -17.875 -4.895 1 84.12 72 PRO B CA 1
ATOM 1654 C C . PRO B 1 72 ? -6.438 -17.344 -3.543 1 84.12 72 PRO B C 1
ATOM 1656 O O . PRO B 1 72 ? -7.625 -17.438 -3.225 1 84.12 72 PRO B O 1
ATOM 1659 N N . THR B 1 73 ? -5.496 -16.922 -2.803 1 89.62 73 THR B N 1
ATOM 1660 C CA . THR B 1 73 ? -5.84 -16.297 -1.535 1 89.62 73 THR B CA 1
ATOM 1661 C C . THR B 1 73 ? -6.34 -14.875 -1.762 1 89.62 73 THR B C 1
ATOM 1663 O O . THR B 1 73 ? -6.215 -14.328 -2.861 1 89.62 73 THR B O 1
ATOM 1666 N N . THR B 1 74 ? -7.02 -14.336 -0.741 1 94.5 74 THR B N 1
ATOM 1667 C CA . THR B 1 74 ? -7.602 -13 -0.784 1 94.5 74 THR B CA 1
ATOM 1668 C C . THR B 1 74 ? -6.855 -12.055 0.157 1 94.5 74 THR B C 1
ATOM 1670 O O . THR B 1 74 ? -6.543 -12.422 1.292 1 94.5 74 THR B O 1
ATOM 1673 N N . SER B 1 75 ? -6.504 -10.93 -0.369 1 97.12 75 SER B N 1
ATOM 1674 C CA . SER B 1 75 ? -6.047 -9.828 0.479 1 97.12 75 SER B CA 1
ATOM 1675 C C . SER B 1 75 ? -7.176 -8.844 0.754 1 97.12 75 SER B C 1
ATOM 1677 O O . SER B 1 75 ? -7.875 -8.414 -0.168 1 97.12 75 SER B O 1
ATOM 1679 N N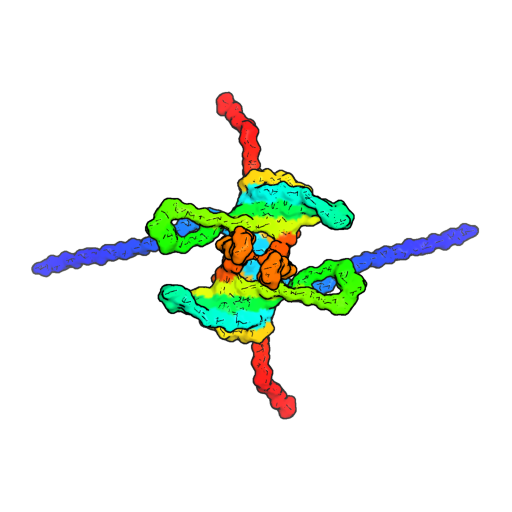 . TRP B 1 76 ? -7.332 -8.508 2.041 1 97.5 76 TRP B N 1
ATOM 1680 C CA . TRP B 1 76 ? -8.305 -7.5 2.465 1 97.5 76 TRP B CA 1
ATOM 1681 C C . TRP B 1 76 ? -7.613 -6.191 2.82 1 97.5 76 TRP B C 1
ATOM 1683 O O . TRP B 1 76 ? -6.695 -6.168 3.643 1 97.5 76 TRP B O 1
ATOM 1693 N N . HIS B 1 77 ? -8.039 -5.148 2.182 1 98.5 77 HIS B N 1
ATOM 1694 C CA . HIS B 1 77 ? -7.461 -3.824 2.373 1 98.5 77 HIS B CA 1
ATOM 1695 C C . HIS B 1 77 ? -8.43 -2.896 3.1 1 98.5 77 HIS B C 1
ATOM 1697 O O . HIS B 1 77 ? -9.523 -2.623 2.6 1 98.5 77 HIS B O 1
ATOM 1703 N N . THR B 1 78 ? -8 -2.414 4.215 1 98.56 78 THR B N 1
ATOM 1704 C CA . THR B 1 78 ? -8.828 -1.48 4.969 1 98.56 78 THR B CA 1
ATOM 1705 C C . THR B 1 78 ? -8.531 -0.041 4.559 1 98.56 78 THR B C 1
ATOM 1707 O O . THR B 1 78 ? -7.367 0.368 4.512 1 98.56 78 THR B O 1
ATOM 1710 N N . VAL B 1 79 ? -9.578 0.728 4.273 1 98.81 79 VAL B N 1
ATOM 1711 C CA . VAL B 1 79 ? -9.453 2.119 3.852 1 98.81 79 VAL B CA 1
ATOM 1712 C C . VAL B 1 79 ? -10.391 2.998 4.676 1 98.81 79 VAL B C 1
ATOM 1714 O O . VAL B 1 79 ? -11.508 2.594 4.992 1 98.81 79 VAL B O 1
ATOM 1717 N N . PHE B 1 80 ? -9.961 4.223 4.945 1 98.56 80 PHE B N 1
ATOM 1718 C CA . PHE B 1 80 ? -10.75 5.148 5.746 1 98.56 80 PHE B CA 1
ATOM 1719 C C . PHE B 1 80 ? -11.227 6.324 4.902 1 98.56 80 PHE B C 1
ATOM 1721 O O . PHE B 1 80 ? -10.43 6.984 4.238 1 98.56 80 PHE B O 1
ATOM 1728 N N . ALA B 1 81 ? -12.445 6.617 4.934 1 98.62 81 ALA B N 1
ATOM 1729 C CA . ALA B 1 81 ? -13.039 7.746 4.215 1 98.62 81 ALA B CA 1
ATOM 1730 C C . ALA B 1 81 ? -13.586 8.789 5.188 1 98.62 81 ALA B C 1
ATOM 1732 O O . ALA B 1 81 ? -14.297 8.445 6.133 1 98.62 81 ALA B O 1
ATOM 1733 N N . HIS B 1 82 ? -13.312 10.023 4.906 1 97.25 82 HIS B N 1
ATOM 1734 C CA . HIS B 1 82 ? -13.734 11.148 5.727 1 97.25 82 HIS B CA 1
ATOM 1735 C C . HIS B 1 82 ? -14.438 12.211 4.887 1 97.25 82 HIS B C 1
ATOM 1737 O O . HIS B 1 82 ? -14.352 12.188 3.656 1 97.25 82 HIS B O 1
ATOM 1743 N N . GLY B 1 83 ? -15.18 13.102 5.582 1 95.5 83 GLY B N 1
ATOM 1744 C CA . GLY B 1 83 ? -15.805 14.219 4.895 1 95.5 83 GLY B CA 1
ATOM 1745 C C . GLY B 1 83 ? -16.875 13.789 3.912 1 95.5 83 GLY B C 1
ATOM 1746 O O . GLY B 1 83 ? -17.688 12.906 4.207 1 95.5 83 GLY B O 1
ATOM 1747 N N . ASP B 1 84 ? -16.812 14.375 2.732 1 95.69 84 ASP B N 1
ATOM 1748 C CA . ASP B 1 84 ? -17.859 14.141 1.729 1 95.69 84 ASP B CA 1
ATOM 1749 C C . ASP B 1 84 ? -17.797 12.711 1.205 1 95.69 84 ASP B C 1
ATOM 1751 O O . ASP B 1 84 ? -18.797 12.195 0.677 1 95.69 84 ASP B O 1
ATOM 1755 N N . ALA B 1 85 ? -16.703 12.141 1.369 1 97.5 85 ALA B N 1
ATOM 1756 C CA . ALA B 1 85 ? -16.516 10.789 0.86 1 97.5 85 ALA B CA 1
ATOM 1757 C C . ALA B 1 85 ? -17.375 9.789 1.633 1 97.5 85 ALA B C 1
ATOM 1759 O O . ALA B 1 85 ? -17.703 8.719 1.116 1 97.5 85 ALA B O 1
ATOM 1760 N N . VAL B 1 86 ? -17.703 10.078 2.83 1 97.81 86 VAL B N 1
ATOM 1761 C CA . VAL B 1 86 ? -18.469 9.172 3.689 1 97.81 86 VAL B CA 1
ATOM 1762 C C . VAL B 1 86 ? -19.781 8.789 3.008 1 97.81 86 VAL B C 1
ATOM 1764 O O . VAL B 1 86 ? -20.094 7.609 2.879 1 97.81 86 VAL B O 1
ATOM 1767 N N . GLU B 1 87 ? -20.531 9.734 2.559 1 96.69 87 GLU B N 1
ATOM 1768 C CA . GLU B 1 87 ? -21.812 9.484 1.919 1 96.69 87 GLU B CA 1
ATOM 1769 C C . GLU B 1 87 ? -21.641 8.734 0.6 1 96.69 87 GLU B C 1
ATOM 1771 O O . GLU B 1 87 ? -22.375 7.797 0.308 1 96.69 87 GLU B O 1
ATOM 1776 N N . ARG B 1 88 ? -20.703 9.148 -0.165 1 97.06 88 ARG B N 1
ATOM 1777 C CA . ARG B 1 88 ? -20.484 8.562 -1.485 1 97.06 88 ARG B CA 1
ATOM 1778 C C . ARG B 1 88 ? -20.125 7.086 -1.382 1 97.06 88 ARG B C 1
ATOM 1780 O O . ARG B 1 88 ? -20.688 6.254 -2.1 1 97.06 88 ARG B O 1
ATOM 1787 N N . VAL B 1 89 ? -19.266 6.766 -0.464 1 98.19 89 VAL B N 1
ATOM 1788 C CA . VAL B 1 89 ? -18.812 5.387 -0.302 1 98.19 89 VAL B CA 1
ATOM 1789 C C . VAL B 1 89 ? -19.953 4.535 0.264 1 98.19 89 VAL B C 1
ATOM 1791 O O . VAL B 1 89 ? -20.141 3.385 -0.139 1 98.19 89 VAL B O 1
ATOM 1794 N N . SER B 1 90 ? -20.719 5.121 1.119 1 97.81 90 SER B N 1
ATOM 1795 C CA . SER B 1 90 ? -21.781 4.398 1.824 1 97.81 90 SER B CA 1
ATOM 1796 C C . SER B 1 90 ? -22.891 3.986 0.874 1 97.81 90 SER B C 1
ATOM 1798 O O . SER B 1 90 ? -23.672 3.084 1.181 1 97.81 90 SER B O 1
ATOM 1800 N N . GLN B 1 91 ? -22.969 4.57 -0.275 1 97 91 GLN B N 1
ATOM 1801 C CA . GLN B 1 91 ? -24.062 4.309 -1.216 1 97 91 GLN B CA 1
ATOM 1802 C C . GLN B 1 91 ? -23.719 3.141 -2.139 1 97 91 GLN B C 1
ATOM 1804 O O . GLN B 1 91 ? -24.578 2.646 -2.869 1 97 91 GLN B O 1
ATOM 1809 N N . VAL B 1 92 ? -22.531 2.74 -2.131 1 97.94 92 VAL B N 1
ATOM 1810 C CA . VAL B 1 92 ? -22.109 1.654 -3.008 1 97.94 92 VAL B CA 1
ATOM 1811 C C . VAL B 1 92 ? -22.453 0.31 -2.367 1 97.94 92 VAL B C 1
ATOM 1813 O O . VAL B 1 92 ? -22.031 0.03 -1.24 1 97.94 92 VAL B O 1
ATOM 1816 N N . PRO B 1 93 ? -23.125 -0.542 -3.084 1 97.62 93 PRO B N 1
ATOM 1817 C CA . PRO B 1 93 ? -23.5 -1.837 -2.508 1 97.62 93 PRO B CA 1
ATOM 1818 C C . PRO B 1 93 ? -22.297 -2.748 -2.277 1 97.62 93 PRO B C 1
ATOM 1820 O O . PRO B 1 93 ? -21.391 -2.803 -3.111 1 97.62 93 PRO B O 1
ATOM 1823 N N . ILE B 1 94 ? -22.328 -3.426 -1.164 1 97.38 94 ILE B N 1
ATOM 1824 C CA . ILE B 1 94 ? -21.312 -4.434 -0.875 1 97.38 94 ILE B CA 1
ATOM 1825 C C . ILE B 1 94 ? -21.297 -5.477 -1.991 1 97.38 94 ILE B C 1
ATOM 1827 O O . ILE B 1 94 ? -22.344 -5.906 -2.469 1 97.38 94 ILE B O 1
ATOM 1831 N N . GLY B 1 95 ? -20.125 -5.855 -2.342 1 97.31 95 GLY B N 1
ATOM 1832 C CA . GLY B 1 95 ? -19.984 -6.832 -3.408 1 97.31 95 GLY B CA 1
ATOM 1833 C C . GLY B 1 95 ? -19.688 -6.207 -4.758 1 97.31 95 GLY B C 1
ATOM 1834 O O . GLY B 1 95 ? -19.297 -6.902 -5.699 1 97.31 95 GLY B O 1
ATOM 1835 N N . SER B 1 96 ? -19.875 -4.883 -4.898 1 97.81 96 SER B N 1
ATOM 1836 C CA . SER B 1 96 ? -19.562 -4.18 -6.141 1 97.81 96 SER B CA 1
ATOM 1837 C C . SER B 1 96 ? -18.078 -4.223 -6.457 1 97.81 96 SER B C 1
ATOM 1839 O O . SER B 1 96 ? -17.25 -4.211 -5.547 1 97.81 96 SER B O 1
ATOM 1841 N N . LEU B 1 97 ? -17.766 -4.324 -7.75 1 97.75 97 LEU B N 1
ATOM 1842 C CA . LEU B 1 97 ? -16.391 -4.148 -8.203 1 97.75 97 LEU B CA 1
ATOM 1843 C C . LEU B 1 97 ? -16.031 -2.672 -8.297 1 97.75 97 LEU B C 1
ATOM 1845 O O . LEU B 1 97 ? -16.703 -1.907 -9 1 97.75 97 LEU B O 1
ATOM 1849 N N . VAL B 1 98 ? -14.945 -2.273 -7.617 1 98.44 98 VAL B N 1
ATOM 1850 C CA . VAL B 1 98 ? -14.656 -0.845 -7.531 1 98.44 98 VAL B CA 1
ATOM 1851 C C . VAL B 1 98 ? -13.172 -0.601 -7.793 1 98.44 98 VAL B C 1
ATOM 1853 O O . VAL B 1 98 ? -12.352 -1.505 -7.629 1 98.44 98 VAL B O 1
ATOM 1856 N N . TYR B 1 99 ? -12.906 0.561 -8.297 1 98.62 99 TYR B N 1
ATOM 1857 C CA . TYR B 1 99 ? -11.586 1.184 -8.32 1 98.62 99 TYR B CA 1
ATOM 1858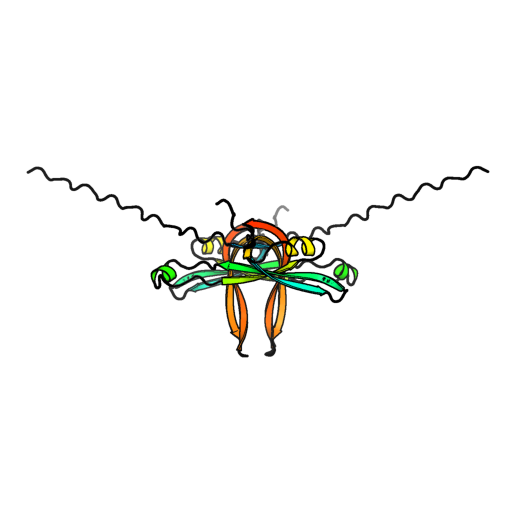 C C . TYR B 1 99 ? -11.406 2.137 -7.148 1 98.62 99 TYR B C 1
ATOM 1860 O O . TYR B 1 99 ? -12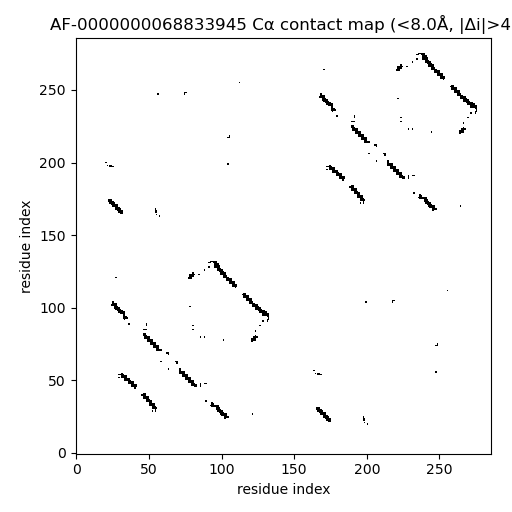.258 2.996 -6.902 1 98.62 99 TYR B O 1
ATOM 1868 N N . VAL B 1 100 ? -10.289 1.999 -6.332 1 98.75 100 VAL B N 1
ATOM 1869 C CA . VAL B 1 100 ? -10.062 2.84 -5.164 1 98.75 100 VAL B CA 1
ATOM 1870 C C . VAL B 1 100 ? -8.633 3.369 -5.176 1 98.75 100 VAL B C 1
ATOM 1872 O O . VAL B 1 100 ? -7.691 2.621 -5.453 1 98.75 100 VAL B O 1
ATOM 1875 N N . GLU B 1 101 ? -8.445 4.59 -4.922 1 98.62 101 GLU B N 1
ATOM 1876 C CA . GLU B 1 101 ? -7.16 5.227 -4.637 1 98.62 101 GLU B CA 1
ATOM 1877 C C . GLU B 1 101 ? -7.121 5.781 -3.215 1 98.62 101 GLU B C 1
ATOM 1879 O O . GLU B 1 101 ? -8.102 6.359 -2.744 1 98.62 101 GLU B O 1
ATOM 1884 N N . ALA B 1 102 ? -5.988 5.633 -2.584 1 98.5 102 ALA B N 1
ATOM 1885 C CA . ALA B 1 102 ? -5.812 6.148 -1.229 1 98.5 102 ALA B CA 1
ATOM 1886 C C . ALA B 1 102 ? -4.352 6.492 -0.956 1 98.5 102 ALA B C 1
ATOM 1888 O O . ALA B 1 102 ? -3.447 5.773 -1.389 1 98.5 102 ALA B O 1
ATOM 1889 N N . ASN B 1 103 ? -4.105 7.594 -0.333 1 97.25 103 ASN B N 1
ATOM 1890 C CA . ASN B 1 103 ? -2.805 7.805 0.292 1 97.25 103 ASN B CA 1
ATOM 1891 C C . ASN B 1 103 ? -2.635 6.945 1.54 1 97.25 103 ASN B C 1
ATOM 1893 O O . ASN B 1 103 ? -3.613 6.621 2.213 1 97.25 103 ASN B O 1
ATOM 1897 N N . TYR B 1 104 ? -1.353 6.547 1.782 1 96.94 104 TYR B N 1
ATOM 1898 C CA . TYR B 1 104 ? -1.207 5.758 3 1 96.94 104 TYR B CA 1
ATOM 1899 C C . TYR B 1 104 ? 0.088 6.105 3.725 1 96.94 104 TYR B C 1
ATOM 1901 O O . TYR B 1 104 ? 0.98 6.73 3.148 1 96.94 104 TYR B O 1
ATOM 1909 N N . GLN B 1 105 ? 0.154 5.773 4.98 1 96.75 105 GLN B N 1
ATOM 1910 C CA . GLN B 1 105 ? 1.333 5.84 5.836 1 96.75 105 GLN B CA 1
ATOM 1911 C C . GLN B 1 105 ? 1.392 4.648 6.789 1 96.75 105 GLN B C 1
ATOM 1913 O O . GLN B 1 105 ? 0.39 3.957 6.988 1 96.75 105 GLN B O 1
ATOM 1918 N N . TRP B 1 106 ? 2.562 4.406 7.281 1 96.88 106 TRP B N 1
ATOM 1919 C CA . TRP B 1 106 ? 2.701 3.354 8.281 1 96.88 106 TRP B CA 1
ATOM 1920 C C . TRP B 1 106 ? 2.533 3.916 9.688 1 96.88 106 TRP B C 1
ATOM 1922 O O . TRP B 1 106 ? 3.043 4.996 10 1 96.88 106 TRP B O 1
ATOM 1932 N N . ARG B 1 107 ? 1.83 3.195 10.469 1 94.69 107 ARG B N 1
ATOM 1933 C CA . ARG B 1 107 ? 1.715 3.51 11.891 1 94.69 107 ARG B CA 1
ATOM 1934 C C . ARG B 1 107 ? 2.375 2.432 12.742 1 94.69 107 ARG B C 1
ATOM 1936 O O . ARG B 1 107 ? 2.076 1.246 12.602 1 94.69 107 ARG B O 1
ATOM 1943 N N . GLN B 1 108 ? 3.248 2.914 13.594 1 92.88 108 GLN B N 1
ATOM 1944 C CA . GLN B 1 108 ? 3.973 1.971 14.438 1 92.88 108 GLN B CA 1
ATOM 1945 C C . GLN B 1 108 ? 3.273 1.79 15.789 1 92.88 108 GLN B C 1
ATOM 1947 O O . GLN B 1 108 ? 2.785 2.758 16.375 1 92.88 108 GLN B O 1
ATOM 1952 N N . SER B 1 109 ? 3.201 0.561 16.125 1 90.94 109 SER B N 1
ATOM 1953 C CA . SER B 1 109 ? 2.713 0.237 17.469 1 90.94 109 SER B CA 1
ATOM 1954 C C . SER B 1 109 ? 3.482 -0.936 18.062 1 90.94 109 SER B C 1
ATOM 1956 O O . SER B 1 109 ? 4.344 -1.521 17.406 1 90.94 109 SER B O 1
ATOM 1958 N N . GLN B 1 110 ? 3.297 -1.024 19.406 1 87.19 110 GLN B N 1
ATOM 1959 C CA . GLN B 1 110 ? 3.953 -2.139 20.078 1 87.19 110 GLN B CA 1
ATOM 1960 C C . GLN B 1 110 ? 2.938 -3.186 20.531 1 87.19 110 GLN B C 1
ATOM 1962 O O . GLN B 1 110 ? 1.891 -2.844 21.078 1 87.19 110 GLN B O 1
ATOM 1967 N N . ASN B 1 111 ? 3.324 -4.41 20.219 1 81.56 111 ASN B N 1
ATOM 1968 C CA . ASN B 1 111 ? 2.439 -5.469 20.688 1 81.56 111 ASN B CA 1
ATOM 1969 C C . ASN B 1 111 ? 2.699 -5.801 22.156 1 81.56 111 ASN B C 1
ATOM 1971 O O . ASN B 1 111 ? 3.479 -5.117 22.828 1 81.56 111 ASN B O 1
ATOM 1975 N N . GLU B 1 112 ? 1.881 -6.703 22.641 1 80.25 112 GLU B N 1
ATOM 1976 C CA . GLU B 1 112 ? 1.951 -7.059 24.062 1 80.25 112 GLU B CA 1
ATOM 1977 C C . GLU B 1 112 ? 3.344 -7.559 24.438 1 80.25 112 GLU B C 1
ATOM 1979 O O . GLU B 1 112 ? 3.779 -7.398 25.578 1 80.25 112 GLU B O 1
ATOM 1984 N N . ALA B 1 113 ? 4.09 -8.086 23.516 1 81.12 113 ALA B N 1
ATOM 1985 C CA . ALA B 1 113 ? 5.43 -8.617 23.75 1 81.12 113 ALA B CA 1
ATOM 1986 C C . ALA B 1 113 ? 6.488 -7.527 23.609 1 81.12 113 ALA B C 1
ATOM 1988 O O . ALA B 1 113 ? 7.684 -7.793 23.734 1 81.12 113 ALA B O 1
ATOM 1989 N N . GLY B 1 114 ? 6.039 -6.352 23.281 1 81.81 114 GLY B N 1
ATOM 1990 C CA . GLY B 1 114 ? 6.961 -5.234 23.156 1 81.81 114 GLY B CA 1
ATOM 1991 C C . GLY B 1 114 ? 7.582 -5.137 21.766 1 81.81 114 GLY B C 1
ATOM 1992 O O . GLY B 1 114 ? 8.562 -4.414 21.578 1 81.81 114 GLY B O 1
ATOM 1993 N N . GLU B 1 115 ? 7.078 -5.926 20.922 1 83.94 115 GLU B N 1
ATOM 1994 C CA . GLU B 1 115 ? 7.598 -5.898 19.562 1 83.94 115 GLU B CA 1
ATOM 1995 C C . GLU B 1 115 ? 6.891 -4.84 18.719 1 83.94 115 GLU B C 1
ATOM 1997 O O . GLU B 1 115 ? 5.68 -4.648 18.844 1 83.94 115 GLU B O 1
ATOM 2002 N N . ASN B 1 116 ? 7.723 -4.199 17.875 1 87.38 116 ASN B N 1
ATOM 2003 C CA . ASN B 1 116 ? 7.152 -3.184 17 1 87.38 116 ASN B CA 1
ATOM 2004 C C . ASN B 1 116 ? 6.324 -3.814 15.883 1 87.38 116 ASN B C 1
ATOM 2006 O O . ASN B 1 116 ? 6.75 -4.789 15.258 1 87.38 116 ASN B O 1
ATOM 2010 N N . THR B 1 117 ? 5.098 -3.311 15.797 1 88.19 117 THR B N 1
ATOM 2011 C CA . THR B 1 117 ? 4.238 -3.705 14.688 1 88.19 117 THR B CA 1
ATOM 2012 C C . THR B 1 117 ? 3.844 -2.492 13.852 1 88.19 117 THR B C 1
ATOM 2014 O O . THR B 1 117 ? 3.799 -1.37 14.359 1 88.19 117 THR B O 1
ATOM 2017 N N . TYR B 1 118 ? 3.711 -2.758 12.547 1 92.31 118 TYR B N 1
ATOM 2018 C CA . TYR B 1 118 ? 3.334 -1.684 11.633 1 92.31 118 TYR B CA 1
ATOM 2019 C C . TYR B 1 118 ? 1.993 -1.976 10.969 1 92.31 118 TYR B C 1
ATOM 2021 O O . TYR B 1 118 ? 1.746 -3.1 10.523 1 92.31 118 TYR B O 1
ATOM 2029 N N . THR B 1 119 ? 1.164 -0.979 11.039 1 94.94 119 THR B N 1
ATOM 2030 C CA . THR B 1 119 ? -0.129 -1.077 10.367 1 94.94 119 THR B CA 1
ATOM 2031 C C . THR B 1 119 ? -0.271 0.008 9.305 1 94.94 119 THR B C 1
ATOM 2033 O O . THR B 1 119 ? 0.18 1.139 9.5 1 94.94 119 THR B O 1
ATOM 2036 N N . MET B 1 120 ? -0.882 -0.333 8.156 1 97.25 120 MET B N 1
ATOM 2037 C CA . MET B 1 120 ? -1.117 0.65 7.102 1 97.25 120 MET B CA 1
ATOM 2038 C C . MET B 1 120 ? -2.342 1.503 7.414 1 97.25 120 MET B C 1
ATOM 2040 O O . MET B 1 120 ? -3.416 0.971 7.703 1 97.25 120 MET B O 1
ATOM 2044 N N . LEU B 1 121 ? -2.168 2.77 7.383 1 97.06 121 LEU B N 1
ATOM 2045 C CA . LEU B 1 121 ? -3.291 3.701 7.426 1 97.06 121 LEU B CA 1
ATOM 2046 C C . LEU B 1 121 ? -3.576 4.27 6.039 1 97.06 121 LEU B C 1
ATOM 2048 O O . LEU B 1 121 ? -2.904 5.207 5.598 1 97.06 121 LEU B O 1
ATOM 2052 N N . ALA B 1 122 ? -4.559 3.715 5.363 1 98.31 122 ALA B N 1
ATOM 2053 C CA . ALA B 1 122 ? -4.938 4.156 4.023 1 98.31 122 ALA B CA 1
ATOM 2054 C C . ALA B 1 122 ? -6.094 5.148 4.078 1 98.31 122 ALA B C 1
ATOM 2056 O O . ALA B 1 122 ? -7.172 4.828 4.578 1 98.31 122 ALA B O 1
ATOM 2057 N N . GLN B 1 123 ? -5.832 6.332 3.521 1 97.56 123 GLN B N 1
ATOM 2058 C CA . GLN B 1 123 ? -6.828 7.395 3.525 1 97.56 123 GLN B CA 1
ATOM 2059 C C . GLN B 1 123 ? -7.488 7.535 2.156 1 97.56 123 GLN B C 1
ATOM 2061 O O . GLN B 1 123 ? -6.832 7.895 1.178 1 97.56 123 GLN B O 1
ATOM 2066 N N . HIS B 1 124 ? -8.766 7.398 2.086 1 98.56 124 HIS B N 1
ATOM 2067 C CA . HIS B 1 124 ? -9.547 7.426 0.854 1 98.56 124 HIS B CA 1
ATOM 2068 C C . HIS B 1 124 ? -9.352 8.742 0.108 1 98.56 124 HIS B C 1
ATOM 2070 O O . HIS B 1 124 ? -9.445 9.82 0.702 1 98.56 124 HIS B O 1
ATOM 2076 N N . GLU B 1 125 ? -9.117 8.578 -1.208 1 97.81 125 GLU B N 1
ATOM 2077 C CA . GLU B 1 125 ? -9.102 9.758 -2.066 1 97.81 125 GLU B CA 1
ATOM 2078 C C . GLU B 1 125 ? -10.211 9.695 -3.113 1 97.81 125 GLU B C 1
ATOM 2080 O O . GLU B 1 125 ? -10.922 10.672 -3.33 1 97.81 125 GLU B O 1
ATOM 2085 N N . ARG B 1 126 ? -10.25 8.492 -3.732 1 98 126 ARG B N 1
ATOM 2086 C CA . ARG B 1 126 ? -11.195 8.344 -4.828 1 98 126 ARG B CA 1
ATOM 2087 C C . ARG B 1 126 ? -11.703 6.906 -4.926 1 98 126 ARG B C 1
ATOM 2089 O O . ARG B 1 126 ? -10.977 5.965 -4.598 1 98 126 ARG B O 1
ATOM 2096 N N . MET B 1 127 ? -12.977 6.844 -5.371 1 98.56 127 MET B N 1
ATOM 2097 C CA . MET B 1 127 ? -13.57 5.551 -5.699 1 98.56 127 MET B CA 1
ATOM 2098 C C . MET B 1 127 ? -14.422 5.645 -6.957 1 98.56 127 MET B C 1
ATOM 2100 O O . MET B 1 127 ? -15.164 6.617 -7.141 1 98.56 127 MET B O 1
ATOM 2104 N N . ARG B 1 128 ? -14.297 4.652 -7.797 1 98.19 128 ARG B N 1
ATOM 2105 C CA . ARG B 1 128 ? -15.156 4.484 -8.969 1 98.19 128 ARG B CA 1
ATOM 2106 C C . ARG B 1 128 ? -15.727 3.074 -9.031 1 98.19 128 ARG B C 1
ATOM 2108 O O . ARG B 1 128 ? -14.992 2.092 -8.906 1 98.19 128 ARG B O 1
ATOM 2115 N N . THR B 1 129 ? -17 3.088 -9.219 1 97.94 129 THR B N 1
ATOM 2116 C CA . THR B 1 129 ? -17.641 1.783 -9.352 1 97.94 129 THR B CA 1
ATOM 2117 C C . THR B 1 129 ? -17.484 1.242 -10.766 1 97.94 129 THR B C 1
ATOM 2119 O O . THR B 1 129 ? -17.828 1.923 -11.742 1 97.94 129 THR B O 1
ATOM 2122 N N . ILE B 1 130 ? -17 0.074 -10.898 1 96.88 130 ILE B N 1
ATOM 2123 C CA . ILE B 1 130 ? -16.812 -0.568 -12.195 1 96.88 130 ILE B CA 1
ATOM 2124 C C . ILE B 1 130 ? -18.031 -1.434 -12.523 1 96.88 130 ILE B C 1
ATOM 2126 O O . ILE B 1 130 ? -18.625 -1.298 -13.586 1 96.88 130 ILE B O 1
ATOM 2130 N N . ILE B 1 131 ? -18.438 -2.332 -11.602 1 96.12 131 ILE B N 1
ATOM 2131 C CA . ILE B 1 131 ? -19.625 -3.16 -11.703 1 96.12 131 ILE B CA 1
ATOM 2132 C C . ILE B 1 131 ? -20.422 -3.09 -10.406 1 96.12 131 ILE B C 1
ATOM 2134 O O . ILE B 1 131 ? -19.969 -3.555 -9.359 1 96.12 131 ILE B O 1
ATOM 2138 N N . ARG B 1 132 ? -21.578 -2.521 -10.562 1 96 132 ARG B N 1
ATOM 2139 C CA . ARG 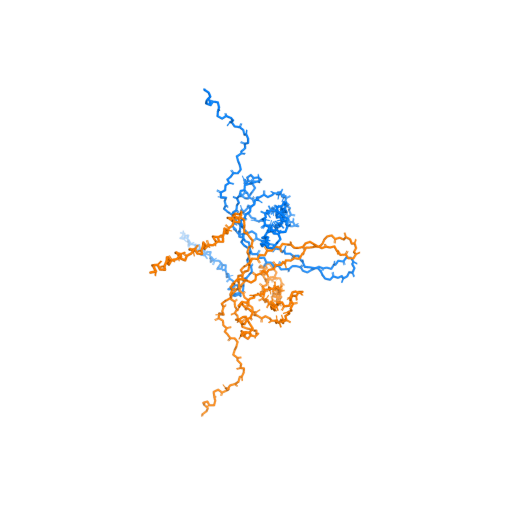B 1 132 ? -22.438 -2.377 -9.391 1 96 132 ARG B CA 1
ATOM 2140 C C . ARG B 1 132 ? -23.172 -3.68 -9.078 1 96 132 ARG B C 1
ATOM 2142 O O . ARG B 1 132 ? -23.75 -4.297 -9.977 1 96 132 ARG B O 1
ATOM 2149 N N . LYS B 1 133 ? -23.078 -4.039 -7.867 1 93.81 133 LYS B N 1
ATOM 2150 C CA . LYS B 1 133 ? -23.828 -5.223 -7.453 1 93.81 133 LYS B CA 1
ATOM 2151 C C . LYS B 1 133 ? -25.328 -4.973 -7.508 1 93.81 133 LYS B C 1
ATOM 2153 O O . LYS B 1 133 ? -25.812 -3.957 -7 1 93.81 133 LYS B O 1
ATOM 2158 N N . LYS B 1 134 ? -26.031 -5.859 -8.328 1 86.69 134 LYS B N 1
ATOM 2159 C CA . LYS B 1 134 ? -27.469 -5.711 -8.492 1 86.69 134 LYS B CA 1
ATOM 2160 C C . LYS B 1 134 ? -28.219 -6.254 -7.277 1 86.69 134 LYS B C 1
ATOM 2162 O O . LYS B 1 134 ? -27.812 -7.258 -6.691 1 86.69 134 LYS B O 1
ATOM 2167 N N . GLU B 1 135 ? -29.094 -5.445 -6.742 1 74.38 135 GLU B N 1
ATOM 2168 C CA . GLU B 1 135 ? -29.969 -5.957 -5.695 1 74.38 135 GLU B CA 1
ATOM 2169 C C . GLU B 1 135 ? -30.906 -7.043 -6.234 1 74.38 135 GLU B C 1
ATOM 2171 O O . GLU B 1 135 ? -31.266 -7.023 -7.41 1 74.38 135 GLU B O 1
ATOM 2176 N N . ASP B 1 136 ? -30.703 -8.312 -5.859 1 61.44 136 ASP B N 1
ATOM 2177 C CA . ASP B 1 136 ? -31.641 -9.359 -6.266 1 61.44 136 ASP B CA 1
ATOM 2178 C C . ASP B 1 136 ? -33.062 -8.805 -6.398 1 61.44 136 ASP B C 1
ATOM 2180 O O . ASP B 1 136 ? -34.031 -9.57 -6.465 1 61.44 136 ASP B O 1
ATOM 2184 N N . GLY B 1 137 ? -33.375 -7.629 -6.387 1 51.97 137 GLY B N 1
ATOM 2185 C CA . GLY B 1 137 ? -34.812 -7.473 -6.516 1 51.97 137 GLY B CA 1
ATOM 2186 C C . GLY B 1 137 ? -35.375 -8.109 -7.773 1 51.97 137 GLY B C 1
ATOM 2187 O O . GLY B 1 137 ? -35.781 -9.266 -7.754 1 51.97 137 GLY B O 1
ATOM 2188 N N . GLU B 1 138 ? -36.031 -7.281 -8.883 1 43.44 138 GLU B N 1
ATOM 2189 C CA . GLU B 1 138 ? -37.156 -7.629 -9.766 1 43.44 138 GLU B CA 1
ATOM 2190 C C . GLU B 1 138 ? -36.688 -8.57 -10.875 1 43.44 138 GLU B C 1
ATOM 2192 O O . GLU B 1 138 ? -35.844 -8.219 -11.68 1 43.44 138 GLU B O 1
ATOM 2197 N N . ALA B 1 139 ? -36.656 -10.055 -10.633 1 44 139 ALA B N 1
ATOM 2198 C CA . ALA B 1 139 ? -36.906 -11.008 -11.711 1 44 139 ALA B CA 1
ATOM 2199 C C . ALA B 1 139 ? -37.719 -10.352 -12.828 1 44 139 ALA B C 1
ATOM 2201 O O . ALA B 1 139 ? -38.719 -9.688 -12.57 1 44 139 ALA B O 1
ATOM 2202 N N . SER B 1 140 ? -37.062 -9.805 -13.891 1 45 140 SER B N 1
ATOM 2203 C CA . SER B 1 140 ? -37.844 -9.492 -15.078 1 45 140 SER B CA 1
ATOM 2204 C C . SER B 1 140 ? -39.062 -10.406 -15.195 1 45 140 SER B C 1
ATOM 2206 O O . SER B 1 140 ? -38.938 -11.625 -15.297 1 45 140 SER B O 1
ATOM 2208 N N . ASN B 1 141 ? -40.219 -10.164 -14.531 1 40.66 141 ASN B N 1
ATOM 2209 C CA . ASN B 1 141 ? -41.5 -10.703 -14.977 1 40.66 141 ASN B CA 1
ATOM 2210 C C . ASN B 1 141 ? -41.594 -10.711 -16.5 1 40.66 141 ASN B C 1
ATOM 2212 O O . ASN B 1 141 ? -42.312 -9.891 -17.078 1 40.66 141 ASN B O 1
ATOM 2216 N N . GLN B 1 142 ? -40.562 -10.578 -17.25 1 36.12 142 GLN B N 1
ATOM 2217 C CA . GLN B 1 142 ? -41 -10.703 -18.641 1 36.12 142 GLN B CA 1
ATOM 2218 C C . GLN B 1 142 ? -41.375 -12.141 -18.984 1 36.12 142 GLN B C 1
ATOM 2220 O O . GLN B 1 142 ? -40.5 -12.945 -19.344 1 36.12 142 GLN B O 1
ATOM 2225 N N . ASN B 1 143 ? -42.125 -12.891 -18.078 1 26.19 143 ASN B N 1
ATOM 2226 C CA . ASN B 1 143 ? -42.906 -13.805 -18.891 1 26.19 143 ASN B CA 1
ATOM 2227 C C . ASN B 1 143 ? -44 -13.07 -19.672 1 26.19 143 ASN B C 1
ATOM 2229 O O . ASN B 1 143 ? -44.688 -12.203 -19.125 1 26.19 143 ASN B O 1
#

InterPro domains:
  IPR000424 Primosome PriB/single-strand DNA-binding [PF00436] (25-120)
  IPR000424 Primosome PriB/single-strand DNA-binding [PS50935] (25-131)
  IPR000424 Primosome PriB/single-strand DNA-binding [cd04496] (28-119)
  IPR012340 Nucleic acid-binding, OB-fold [G3DSA:2.40.50.140] (22-136)
  IPR012340 Nucleic acid-binding, OB-fold [SSF50249] (23-141)

Sequence (286 aa):
MFAAVRPAARAGVRAFSSTPRAADMAKITLIGRLGKLDHKQSKAGKPYVRYAIATSDPMSKEARDADPNLKPTTSWHTVFAHGDAVERVSQVPIGSLVYVEANYQWRQSQNEAGENTYTMLAQHERMRTIIRKKEDGEASNQNMFAAVRPAARAGVRAFSSTPRAADMAKITLIGRLGKLDHKQSKAGKPYVRYAIATSDPMSKEARDADPNLKPTTSWHTVFAHGDAVERVSQVPIGSLVYVEANYQWRQSQNEAGENTYTMLAQHERMRTIIRKKEDGEASNQN

Solvent-accessible surface area (backbone atoms only — not comparable to full-atom values): 16819 Å² total; per-residue (Å²): 137,86,79,78,76,75,77,78,78,76,77,71,75,74,68,75,71,68,63,77,66,69,90,35,40,44,33,38,42,35,22,26,29,34,45,64,72,44,85,46,63,46,97,88,65,48,60,29,28,43,35,31,34,40,24,64,38,89,70,55,66,67,57,42,68,75,35,74,82,62,72,69,54,72,27,78,43,65,36,37,26,52,68,78,46,30,62,63,59,69,69,54,51,65,60,13,34,29,38,39,35,22,43,46,40,64,42,80,42,67,46,97,87,65,44,81,40,66,44,77,49,30,37,55,74,46,76,44,79,75,42,77,49,75,73,83,64,86,72,77,75,77,119,136,88,80,78,77,73,79,79,78,76,77,71,75,74,69,78,70,66,62,78,64,71,86,37,40,43,32,41,41,36,22,26,28,35,45,64,71,44,84,46,64,46,97,87,65,47,61,31,29,42,34,30,34,40,26,64,38,87,69,55,67,68,57,42,67,75,34,75,81,63,70,70,53,74,26,76,44,63,36,36,26,54,69,76,45,32,62,60,60,68,69,55,50,65,60,13,33,31,38,37,36,23,44,46,40,64,42,81,44,68,46,97,86,65,45,83,41,66,43,78,49,31,38,56,74,46,75,43,78,75,43,76,49,74,74,82,66,85,72,76,73,76,120

Radius of gyration: 26.23 Å; Cα contacts (8 Å, |Δi|>4): 515; chains: 2; bounding box: 82×108×77 Å

Foldseek 3Di:
DDPPPDPDPPPPPPPPPPVPPPPDFDKDKDWFFKADKDWDADPVGFIKIKTKGKDFDDDDPVVCVVDVPDGTDIDIDIEMEGDPVRVVVVPADGGFTKIWMWTWDWDWDADPVRDIDIDIYTYTDDMDTDGGDDDPPDPPPPD/DPPPPPPDPDPPPPPPPPVPPPPDFDKDKDWFFKADKDWDADPVGFIKIKTKGKDFDDDDPVVCVVDVPDGTDIDIDIEMEGDPVRVVVVPADGGFTKIWMWTWDWDWDADPVRDIDIDIYTYTDDMDTDGGDDDPPDPPVPD

Secondary structure (DSSP, 8-state):
----------------------S-EEEEEEEEEEEEEEEEE-TTS-EEEEEEEEEEPP--HHHHHH-TTPPPPEEEEEEEEETTHHHHHHTSPTT-EEEEEEEEEEEEEE-TTS-EEEEEEEEEEEEEEEEPPP-S-------/----------------------S-EEEEEEEEEEEEEEEEE-TTS-EEEEEEEEEEPP--HHHHHH-TTPPPPEEEEEEEEETTHHHHHHTSPTT-EEEEEEEEEEEEEE-TTS-EEEEEEEEEEEEEEEEPPP-S-------

Nearest PDB structures (foldseek):
  6cqm-assembly1_D-2  TM=8.452E-01  e=4.052E-07  Saccharomyces cerevisiae S288C
  6cqm-assembly2_B  TM=8.274E-01  e=1.018E-06  Saccharomyces cerevisiae S288C
  6cqm-assembly2_F  TM=8.164E-01  e=2.423E-06  Saccharomyces cerevisiae S288C
  6cqo-assembly2_F  TM=7.826E-01  e=2.850E-06  Saccharomyces cerevisiae S288C
  2fxq-assembly1_A-2  TM=7.388E-01  e=1.336E-04  Thermus aquaticus

pLDDT: mean 82.13, std 22.05, range [25.73, 98.81]